Protein AF-A0A960PSU7-F1 (afdb_monomer)

Nearest PDB structures (foldseek):
  6v05-assembly1_A  TM=7.331E-01  e=2.151E-13  Escherichia coli K-12
  8pz2-assembly1_A  TM=7.696E-01  e=1.074E-12  Escherichia coli
  8qpv-assembly1_A  TM=7.745E-01  e=1.761E-12  Escherichia coli
  9cnx-assembly1_A  TM=7.308E-01  e=1.215E-12  Escherichia coli
  8q0g-assembly1_A  TM=6.132E-01  e=1.513E-10  Escherichia coli

Foldseek 3Di:
DDDDDDDDDDPPPPPPPPPDPPPPPQPQDDLVVQAFFFAQEEAEAQDDPDDVVNVCVLQVDDGRDTDDPVSNVVSLVVVVVVLQFPDWDWTWGDDPRGIYIYIYTHGQFFEAEEAEAPPDPDDPVLLVVQCVVVVQPDDHGHGDDPVSVVVSQVSVQLSLLQVQLVPKGKDWDWDDPDVRHIYIYIYIDSHDRDFAADDDDPPDDPDDPVVLQVLLPQAHHDDPVVVVVVSRRDHPVSVVVSVVSSVVVCVVVPDPPDDDDDDDDDDPDDDPDPVVPD

Mean predicted aligned error: 11.9 Å

Sequence (278 aa):
MTALRKLRIPHLVLALLLLFQLSVSGQSGSLQEFEGKEIVGVTYVGNRSLAEETLAFYLGIDPGSTLNQADLNRKLQELWDTGLVDDVKVEAEAAGDGVRLTVTVAERPILRSIDYVGLKRVSKADIEERIASERINLFEGNNLRLGELKRLEATIEEVYREKGYRFADAEYTLEELTPGEKQVTFTVDEGNRVRIDDIKFEGNTVYSDWRLRLFMKKTKESNPLWKITKKDVYNPAKLQEDLESVKAAYRKVGYKNVTIGEPVIEVRARRPTADDSA

pLDDT: mean 84.19, std 15.51, range [35.91, 97.38]

Radius of gyration: 33.49 Å; Cα contacts (8 Å, |Δi|>4): 402; chains: 1; bounding box: 74×66×112 Å

Solvent-accessible surface area (backbone atoms only — not comparable to full-atom values): 16632 Å² total; per-residue (Å²): 140,82,88,86,78,87,83,81,84,76,96,80,75,86,84,80,83,78,80,75,77,77,72,78,71,78,62,74,47,61,64,77,80,46,54,67,26,37,25,72,36,76,43,81,40,65,62,80,86,63,52,68,68,57,53,34,62,53,47,68,64,52,68,73,39,63,40,47,60,70,60,43,54,52,23,51,48,51,44,44,71,70,47,58,37,72,43,78,46,77,48,32,34,81,46,87,91,24,29,32,37,41,39,42,36,38,62,32,32,29,24,64,44,82,46,78,42,63,70,83,88,59,56,71,65,62,51,54,52,46,36,62,74,71,64,56,86,80,51,71,76,36,57,54,52,67,70,52,53,56,50,46,32,55,48,52,27,47,59,35,25,67,74,8,13,72,63,28,46,49,46,76,47,82,44,78,78,50,98,60,31,28,35,36,39,36,44,35,49,51,62,63,74,41,64,33,71,76,86,86,75,82,92,68,82,90,54,57,59,72,59,48,52,62,49,23,78,55,47,41,53,61,39,85,75,30,64,76,72,55,26,16,41,46,30,70,70,45,43,52,55,21,52,52,40,42,50,50,54,46,40,75,77,70,44,81,88,72,80,80,76,84,81,84,84,84,76,94,73,80,71,85,54,93,73,75,79,120

Secondary structure (DSSP, 8-state):
----PPPPPPS-STTS------------B-GGGGTT-BEEEEEEES-SSS-HHHHHHHHT--TTSBP-HHHHHHHHHHHHHHTSEEEEEEEEEEETTEEEEEEEEEEPPEEEEEEEES-SSS-HHHHHHHHHHHT----TTSB--HHHHHHHHHHHHHHHHHTT-TT-EEEEEEEEEETTEEEEEEEEE--PPPB-------S-SSS-HHHHHHH-SS-----HHHHHHTTTB--HHHHHHHHHHHHHHHHHTT--S---PPPP---S-S---GGGG-

Structure (mmCIF, N/CA/C/O backbone):
data_AF-A0A960PSU7-F1
#
_entry.id   AF-A0A960PSU7-F1
#
loop_
_atom_site.group_PDB
_atom_site.id
_atom_site.type_symbol
_atom_site.label_atom_id
_atom_site.label_alt_id
_atom_site.label_comp_id
_atom_site.label_asym_id
_atom_site.label_entity_id
_atom_site.label_seq_id
_atom_site.pdbx_PDB_ins_code
_atom_site.Cartn_x
_atom_site.Cartn_y
_atom_site.Cartn_z
_atom_site.occupancy
_atom_site.B_iso_or_equiv
_atom_site.auth_seq_id
_atom_site.auth_comp_id
_atom_site.auth_asym_id
_atom_site.auth_atom_id
_atom_site.pdbx_PDB_model_num
ATOM 1 N N . MET A 1 1 ? 4.196 -53.770 68.770 1.00 46.38 1 MET A N 1
ATOM 2 C CA . MET A 1 1 ? 4.179 -53.923 67.299 1.00 46.38 1 MET A CA 1
ATOM 3 C C . MET A 1 1 ? 2.733 -53.904 66.856 1.00 46.38 1 MET A C 1
ATOM 5 O O . MET A 1 1 ? 1.931 -54.688 67.343 1.00 46.38 1 MET A O 1
ATOM 9 N N . THR A 1 2 ? 2.409 -52.879 66.085 1.00 39.75 2 THR A N 1
ATOM 10 C CA . THR A 1 2 ? 1.104 -52.221 66.023 1.00 39.75 2 THR A CA 1
ATOM 11 C C . THR A 1 2 ? 0.241 -52.800 64.904 1.00 39.75 2 THR A C 1
ATOM 13 O O . THR A 1 2 ? 0.739 -53.133 63.833 1.00 39.75 2 THR A O 1
ATOM 16 N N . ALA A 1 3 ? -1.053 -52.933 65.186 1.00 48.31 3 ALA A N 1
ATOM 17 C CA . ALA A 1 3 ? -2.083 -53.472 64.310 1.00 48.31 3 ALA A CA 1
ATOM 18 C C . ALA A 1 3 ? -2.314 -52.622 63.048 1.00 48.31 3 ALA A C 1
ATOM 20 O O . ALA A 1 3 ? -2.360 -51.398 63.133 1.00 48.31 3 ALA A O 1
ATOM 21 N N . LEU A 1 4 ? -2.595 -53.275 61.914 1.00 49.31 4 LEU A N 1
ATOM 22 C CA . LEU A 1 4 ? -3.249 -52.654 60.758 1.00 49.31 4 LEU A CA 1
ATOM 23 C C . LEU A 1 4 ? -4.403 -53.543 60.278 1.00 49.31 4 LEU A C 1
ATOM 25 O O . LEU A 1 4 ? -4.237 -54.635 59.740 1.00 49.31 4 LEU A O 1
ATOM 29 N N . ARG A 1 5 ? -5.602 -53.039 60.566 1.00 51.91 5 ARG A N 1
ATOM 30 C CA . ARG A 1 5 ? -6.930 -53.590 60.298 1.00 51.91 5 ARG A CA 1
ATOM 31 C C . ARG A 1 5 ? -7.344 -53.141 58.891 1.00 51.91 5 ARG A C 1
ATOM 33 O O . ARG A 1 5 ? -7.300 -51.950 58.600 1.00 51.91 5 ARG A O 1
ATOM 40 N N . LYS A 1 6 ? -7.735 -54.077 58.018 1.00 50.31 6 LYS A N 1
ATOM 41 C CA . LYS A 1 6 ? -8.233 -53.783 56.660 1.00 50.31 6 LYS A CA 1
ATOM 42 C C . LYS A 1 6 ? -9.457 -52.855 56.731 1.00 50.31 6 LYS A C 1
ATOM 44 O O . LYS A 1 6 ? -10.474 -53.232 57.314 1.00 50.31 6 LYS A O 1
ATOM 49 N N . LEU A 1 7 ? -9.354 -51.664 56.139 1.00 52.72 7 LEU A N 1
ATOM 50 C CA . LEU A 1 7 ? -10.453 -50.706 56.008 1.00 52.72 7 LEU A CA 1
ATOM 51 C C . LEU A 1 7 ? -11.371 -51.128 54.848 1.00 52.72 7 LEU A C 1
ATOM 53 O O . LEU A 1 7 ? -10.929 -51.247 53.707 1.00 52.72 7 LEU A O 1
ATOM 57 N N . ARG A 1 8 ? -12.653 -51.355 55.149 1.00 53.91 8 ARG A N 1
ATOM 58 C CA . ARG A 1 8 ? -13.747 -51.437 54.172 1.00 53.91 8 ARG A CA 1
ATOM 59 C C . ARG A 1 8 ? -14.247 -50.015 53.916 1.00 53.91 8 ARG A C 1
ATOM 61 O O . ARG A 1 8 ? -14.597 -49.325 54.868 1.00 53.91 8 ARG A O 1
ATOM 68 N N . ILE A 1 9 ? -14.268 -49.589 52.658 1.00 56.22 9 ILE A N 1
ATOM 69 C CA . ILE A 1 9 ? -14.768 -48.273 52.237 1.00 56.22 9 ILE A CA 1
ATOM 70 C C . ILE A 1 9 ? -16.304 -48.360 52.135 1.00 56.22 9 ILE A C 1
ATOM 72 O O . ILE A 1 9 ? -16.786 -49.217 51.392 1.00 56.22 9 ILE A O 1
ATOM 76 N N . PRO A 1 10 ? -17.093 -47.544 52.862 1.00 49.59 10 PRO A N 1
ATOM 77 C CA . PRO A 1 10 ? -18.545 -47.552 52.733 1.00 49.59 10 PRO A CA 1
ATOM 78 C C . PRO A 1 10 ? -19.006 -46.663 51.564 1.00 49.59 10 PRO A C 1
ATOM 80 O O . PRO A 1 10 ? -18.445 -45.600 51.304 1.00 49.59 10 PRO A O 1
ATOM 83 N N . HIS A 1 11 ? -20.063 -47.104 50.882 1.00 49.09 11 HIS A N 1
ATOM 84 C CA . HIS A 1 11 ? -20.739 -46.487 49.730 1.00 49.09 11 HIS A CA 1
ATOM 85 C C . HIS A 1 11 ? -21.485 -45.166 50.034 1.00 49.09 11 HIS A C 1
ATOM 87 O O . HIS A 1 11 ? -22.616 -44.977 49.602 1.00 49.09 11 HIS A O 1
ATOM 93 N N . LEU A 1 12 ? -20.881 -44.236 50.774 1.00 45.97 12 LEU A N 1
ATOM 94 C CA . LEU A 1 12 ? -21.582 -43.060 51.315 1.00 45.97 12 LEU A CA 1
ATOM 95 C C . LEU A 1 12 ? -20.926 -41.716 50.959 1.00 45.97 12 LEU A C 1
ATOM 97 O O . LEU A 1 12 ? -20.963 -40.774 51.740 1.00 45.97 12 LEU A O 1
ATOM 101 N N . VAL A 1 13 ? -20.342 -41.617 49.759 1.00 44.12 13 VAL A N 1
ATOM 102 C CA . VAL A 1 13 ? -19.841 -40.343 49.189 1.00 44.12 13 VAL A CA 1
ATOM 103 C C . VAL A 1 13 ? -20.484 -40.019 47.824 1.00 44.12 13 VAL A C 1
ATOM 105 O O . VAL A 1 13 ? -20.243 -38.966 47.249 1.00 44.12 13 VAL A O 1
ATOM 108 N N . LEU A 1 14 ? -21.393 -40.860 47.315 1.00 43.50 14 LEU A N 1
ATOM 109 C CA . LEU A 1 14 ? -21.994 -40.689 45.979 1.00 43.50 14 LEU A CA 1
ATOM 110 C C . LEU A 1 14 ? -23.238 -39.769 45.936 1.00 43.50 14 LEU A C 1
ATOM 112 O O . LEU A 1 14 ? -23.946 -39.757 44.938 1.00 43.50 14 LEU A O 1
ATOM 116 N N . ALA A 1 15 ? -23.543 -39.010 46.995 1.00 47.16 15 ALA A N 1
ATOM 117 C CA . ALA A 1 15 ? -24.816 -38.276 47.105 1.00 47.16 15 ALA A CA 1
ATOM 118 C C . ALA A 1 15 ? -24.696 -36.750 47.297 1.00 47.16 15 ALA A C 1
ATOM 120 O O . ALA A 1 15 ? -25.702 -36.098 47.555 1.00 47.16 15 ALA A O 1
ATOM 121 N N . LEU A 1 16 ? -23.506 -36.152 47.154 1.00 45.38 16 LEU A N 1
ATOM 122 C CA . LEU A 1 16 ? -23.321 -34.701 47.339 1.00 45.38 16 LEU A CA 1
ATOM 123 C C . LEU A 1 16 ? -22.419 -34.064 46.268 1.00 45.38 16 LEU A C 1
ATOM 125 O O . LEU A 1 16 ? -21.548 -33.254 46.562 1.00 45.38 16 LEU A O 1
ATOM 129 N N . LEU A 1 17 ? -22.622 -34.453 45.009 1.00 43.16 17 LEU A N 1
ATOM 130 C CA . LEU A 1 17 ? -21.969 -33.843 43.841 1.00 43.16 17 LEU A CA 1
ATOM 131 C C . LEU A 1 17 ? -22.980 -33.655 42.698 1.00 43.16 17 LEU A C 1
ATOM 133 O O . LEU A 1 17 ? -22.708 -33.902 41.531 1.00 43.16 17 LEU A O 1
ATOM 137 N N . LEU A 1 18 ? -24.189 -33.243 43.079 1.00 45.47 18 LEU A N 1
ATOM 138 C CA . LEU A 1 18 ? -25.283 -32.851 42.189 1.00 45.47 18 LEU A CA 1
ATOM 139 C C . LEU A 1 18 ? -25.810 -31.469 42.609 1.00 45.47 18 LEU A C 1
ATOM 141 O O . LEU A 1 18 ? -27.004 -31.196 42.596 1.00 45.47 18 LEU A O 1
ATOM 145 N N . LEU A 1 19 ? -24.895 -30.573 42.992 1.00 50.56 19 LEU A N 1
ATOM 146 C CA . LEU A 1 19 ? -25.151 -29.136 42.940 1.00 50.56 19 LEU A CA 1
ATOM 147 C C . LEU A 1 19 ? -25.003 -28.711 41.481 1.00 50.56 19 LEU A C 1
ATOM 149 O O . LEU A 1 19 ? -23.935 -28.325 41.017 1.00 50.56 19 LEU A O 1
ATOM 153 N N . PHE A 1 20 ? -26.112 -28.925 40.779 1.00 50.03 20 PHE A N 1
ATOM 154 C CA . PHE A 1 20 ? -26.644 -28.150 39.669 1.00 50.03 20 PHE A CA 1
ATOM 155 C C . PHE A 1 20 ? -25.888 -26.826 39.472 1.00 50.03 20 PHE A C 1
ATOM 157 O O . PHE A 1 20 ? -26.222 -25.795 40.055 1.00 50.03 20 PHE A O 1
ATOM 164 N N . GLN A 1 21 ? -24.830 -26.875 38.663 1.00 44.91 21 GLN A N 1
ATOM 165 C CA . GLN A 1 21 ? -24.251 -25.690 38.053 1.00 44.91 21 GLN A CA 1
ATOM 166 C C . GLN A 1 21 ? -25.311 -25.176 37.077 1.00 44.91 21 GLN A C 1
ATOM 168 O O . GLN A 1 21 ? -25.408 -25.640 35.944 1.00 44.91 21 GLN A O 1
ATOM 173 N N . LEU A 1 22 ? -26.145 -24.248 37.548 1.00 45.16 22 LEU A N 1
ATOM 174 C CA . LEU A 1 22 ? -26.855 -23.303 36.695 1.00 45.16 22 LEU A CA 1
ATOM 175 C C . LEU A 1 22 ? -25.785 -22.430 36.038 1.00 45.16 22 LEU A C 1
ATOM 177 O O . LEU A 1 22 ? -25.517 -21.305 36.450 1.00 45.16 22 LEU A O 1
ATOM 181 N N . SER A 1 23 ? -25.126 -22.981 35.024 1.00 46.81 23 SER A N 1
ATOM 182 C CA . SER A 1 23 ? -24.532 -22.160 33.991 1.00 46.81 23 SER A CA 1
ATOM 183 C C . SER A 1 23 ? -25.712 -21.475 33.320 1.00 46.81 23 SER A C 1
ATOM 185 O O . SER A 1 23 ? -26.433 -22.085 32.533 1.00 46.81 23 SER A O 1
ATOM 187 N N . VAL A 1 24 ? -25.965 -20.221 33.697 1.00 44.09 24 VAL A N 1
ATOM 188 C CA . VAL A 1 24 ? -26.729 -19.309 32.852 1.00 44.09 24 VAL A CA 1
ATOM 189 C C . VAL A 1 24 ? -25.882 -19.153 31.599 1.00 44.09 24 VAL A C 1
ATOM 191 O O . VAL A 1 24 ? -24.980 -18.325 31.528 1.00 44.09 24 VAL A O 1
ATOM 194 N N . SER A 1 25 ? -26.096 -20.049 30.642 1.00 46.62 25 SER A N 1
ATOM 195 C CA . SER A 1 25 ? -25.684 -19.832 29.272 1.00 46.62 25 SER A CA 1
ATOM 196 C C . SER A 1 25 ? -26.503 -18.641 28.803 1.00 46.62 25 SER A C 1
ATOM 198 O O . SER A 1 25 ? -27.684 -18.794 28.493 1.00 46.62 25 SER A O 1
ATOM 200 N N . GLY A 1 26 ? -25.905 -17.448 28.813 1.00 46.91 26 GLY A N 1
ATOM 201 C CA . GLY A 1 26 ? -26.353 -16.394 27.916 1.00 46.91 26 GLY A CA 1
ATOM 202 C C . GLY A 1 26 ? -26.291 -16.999 26.521 1.00 46.91 26 GLY A C 1
ATOM 203 O O . GLY A 1 26 ? -25.205 -17.250 26.004 1.00 46.91 26 GLY A O 1
ATOM 204 N N . GLN A 1 27 ? -27.440 -17.410 25.985 1.00 48.12 27 GLN A N 1
ATOM 205 C CA . GLN A 1 27 ? -27.509 -17.860 24.607 1.00 48.12 27 GLN A CA 1
ATOM 206 C C . GLN A 1 27 ? -27.339 -16.605 23.764 1.00 48.12 27 GLN A C 1
ATOM 208 O O . GLN A 1 27 ? -28.277 -15.824 23.616 1.00 48.12 27 GLN A O 1
ATOM 213 N N . SER A 1 28 ? -26.122 -16.391 23.274 1.00 54.97 28 SER A N 1
ATOM 214 C CA . SER A 1 28 ? -25.852 -15.442 22.203 1.00 54.97 28 SER A CA 1
ATOM 215 C C . SER A 1 28 ? -26.590 -15.962 20.969 1.00 54.97 28 SER A C 1
ATOM 217 O O . SER A 1 28 ? -26.119 -16.868 20.277 1.00 54.97 28 SER A O 1
ATOM 219 N N . GLY A 1 29 ? -27.814 -15.480 20.769 1.00 60.53 29 GLY A N 1
ATOM 220 C CA . GLY A 1 29 ? -28.639 -15.850 19.627 1.00 60.53 29 GLY A CA 1
ATOM 221 C C . GLY A 1 29 ? -28.151 -15.123 18.380 1.00 60.53 29 GLY A C 1
ATOM 222 O O . GLY A 1 29 ? -27.576 -14.034 18.447 1.00 60.53 29 GLY A O 1
ATOM 223 N N . SER A 1 30 ? -28.377 -15.719 17.213 1.00 72.06 30 SER A N 1
ATOM 224 C CA . SER A 1 30 ? -28.151 -14.997 15.959 1.00 72.06 30 SER A CA 1
ATOM 225 C C . SER A 1 30 ? -29.075 -13.772 15.907 1.00 72.06 30 SER A C 1
ATOM 227 O O . SER A 1 30 ? -30.232 -13.874 16.307 1.00 72.06 30 SER A O 1
ATOM 229 N N . LEU A 1 31 ? -28.610 -12.632 15.379 1.00 78.12 31 LEU A N 1
ATOM 230 C CA . LEU A 1 31 ? -29.421 -11.401 15.266 1.00 78.12 31 LEU A CA 1
ATOM 231 C C . LEU A 1 31 ? -30.796 -11.635 14.613 1.00 78.12 31 LEU A C 1
ATOM 233 O O . LEU A 1 31 ? -31.759 -10.943 14.923 1.00 78.12 31 LEU A O 1
ATOM 237 N N . GLN A 1 32 ? -30.886 -12.644 13.747 1.00 80.38 32 GLN A N 1
ATOM 238 C CA . GLN A 1 32 ? -32.094 -13.026 13.028 1.00 80.38 32 GLN A CA 1
ATOM 239 C C . GLN A 1 32 ? -33.199 -13.605 13.929 1.00 80.38 32 GLN A C 1
ATOM 241 O O . GLN A 1 32 ? -34.376 -13.505 13.599 1.00 80.38 32 GLN A O 1
ATOM 246 N N . GLU A 1 33 ? -32.842 -14.184 15.076 1.00 84.25 33 GLU A N 1
ATOM 247 C CA . GLU A 1 33 ? -33.796 -14.713 16.060 1.00 84.25 33 GLU A CA 1
ATOM 248 C C . GLU A 1 33 ? -34.558 -13.595 16.790 1.00 84.25 33 GLU A C 1
ATOM 250 O O . GLU A 1 33 ? -35.671 -13.797 17.274 1.00 84.25 33 GLU A O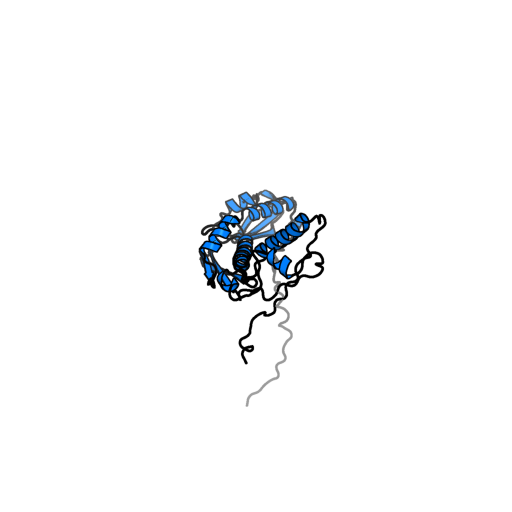 1
ATOM 255 N N . PHE A 1 34 ? -33.978 -12.395 16.818 1.00 87.38 34 PHE A N 1
ATOM 256 C CA . PHE A 1 34 ? -34.519 -11.228 17.508 1.00 87.38 34 PHE A CA 1
ATOM 257 C C . PHE A 1 34 ? -35.138 -10.196 16.552 1.00 87.38 34 PHE A C 1
ATOM 259 O O . PHE A 1 34 ? -35.445 -9.081 16.970 1.00 87.38 34 PHE A O 1
ATOM 266 N N . GLU A 1 35 ? -35.347 -10.544 15.280 1.00 89.62 35 GLU A N 1
ATOM 267 C CA . GLU A 1 35 ? -35.957 -9.645 14.295 1.00 89.62 35 GLU A CA 1
ATOM 268 C C . GLU A 1 35 ? -37.335 -9.149 14.775 1.00 89.62 35 GLU A C 1
ATOM 270 O O . GLU A 1 35 ? -38.188 -9.924 15.214 1.00 89.62 35 GLU A O 1
ATOM 275 N N . GLY A 1 36 ? -37.554 -7.834 14.712 1.00 87.94 36 GLY A N 1
ATOM 276 C CA . GLY A 1 36 ? -38.789 -7.186 15.155 1.00 87.94 36 GLY A CA 1
ATOM 277 C C . GLY A 1 36 ? -38.962 -7.078 16.675 1.00 87.94 36 GLY A C 1
ATOM 278 O O . GLY A 1 36 ? -39.962 -6.515 17.122 1.00 87.94 36 GLY 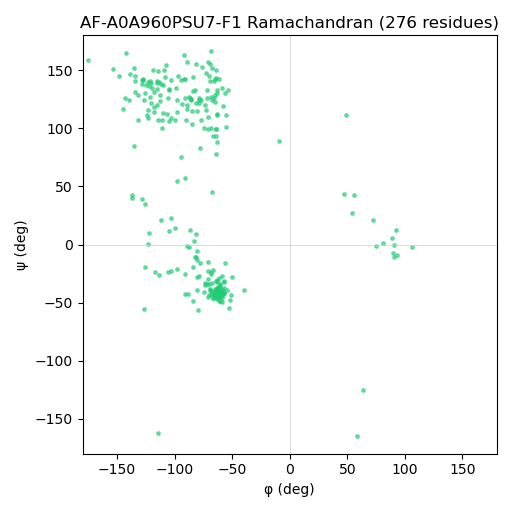A O 1
ATOM 279 N N . LYS A 1 37 ? -38.017 -7.580 17.483 1.00 91.94 37 LYS A N 1
ATOM 280 C CA . LYS A 1 37 ? -38.017 -7.385 18.940 1.00 91.94 37 LYS A CA 1
ATOM 281 C C . LYS A 1 37 ? -37.630 -5.957 19.304 1.00 91.94 37 LYS A C 1
ATOM 283 O O . LYS A 1 37 ? -36.823 -5.327 18.628 1.00 91.94 37 LYS A O 1
ATOM 288 N N . GLU A 1 38 ? -38.188 -5.456 20.399 1.00 93.25 38 GLU A N 1
ATOM 289 C CA . GLU A 1 38 ? -37.823 -4.149 20.946 1.00 93.25 38 GLU A CA 1
ATOM 290 C C . GLU A 1 38 ? -36.426 -4.199 21.576 1.00 93.25 38 GLU A C 1
ATOM 292 O O . GLU A 1 38 ? -36.113 -5.108 22.350 1.00 93.25 38 GLU A O 1
ATOM 297 N N . ILE A 1 39 ? -35.588 -3.220 21.250 1.00 93.31 39 ILE A N 1
ATOM 298 C CA . ILE A 1 39 ? -34.260 -3.043 21.827 1.00 93.31 39 ILE A CA 1
ATOM 299 C C . ILE A 1 39 ? -34.432 -2.438 23.220 1.00 93.31 39 ILE A C 1
ATOM 301 O O . ILE A 1 39 ? -34.742 -1.262 23.373 1.00 93.31 39 ILE A O 1
ATOM 305 N N . VAL A 1 40 ? -34.209 -3.241 24.255 1.00 93.44 40 VAL A N 1
ATOM 306 C CA . VAL A 1 40 ? -34.362 -2.831 25.661 1.00 93.44 40 VAL A CA 1
ATOM 307 C C . VAL A 1 40 ? -33.152 -2.025 26.138 1.00 93.44 40 VAL A C 1
ATOM 309 O O . VAL A 1 40 ? -33.253 -1.203 27.046 1.00 93.44 40 VAL A O 1
ATOM 312 N N . GLY A 1 41 ? -31.987 -2.253 25.535 1.00 91.44 41 GLY A N 1
ATOM 313 C CA . GLY A 1 41 ? -30.771 -1.517 25.845 1.00 91.44 41 GLY A CA 1
ATOM 314 C C . GLY A 1 41 ? -29.619 -1.891 24.926 1.00 91.44 41 GLY A C 1
ATOM 315 O O . GLY A 1 41 ? -29.604 -2.973 24.334 1.00 91.44 41 GLY A O 1
ATOM 316 N N . VAL A 1 42 ? -28.650 -0.986 24.844 1.00 92.75 42 VAL A N 1
ATOM 317 C CA . VAL A 1 42 ? -27.423 -1.156 24.069 1.00 92.75 42 VAL A CA 1
ATOM 318 C C . VAL A 1 42 ? -26.237 -0.938 24.997 1.00 92.75 42 VAL A C 1
ATOM 320 O O . VAL A 1 42 ? -26.254 -0.035 25.831 1.00 92.75 42 VAL A O 1
ATOM 323 N N . THR A 1 43 ? -25.224 -1.786 24.886 1.00 93.81 43 THR A N 1
ATOM 324 C CA . THR A 1 43 ? -23.952 -1.641 25.595 1.00 93.81 43 THR A CA 1
ATOM 325 C C . THR A 1 43 ? -22.832 -1.568 24.573 1.00 93.81 43 THR A C 1
ATOM 327 O O . THR A 1 43 ? -22.723 -2.445 23.718 1.00 93.81 43 THR A O 1
ATOM 330 N N . TYR A 1 44 ? -22.007 -0.528 24.662 1.00 93.81 44 TYR A N 1
ATOM 331 C CA . TYR A 1 44 ? -20.840 -0.347 23.808 1.00 93.81 44 TYR A CA 1
ATOM 332 C C . TYR A 1 44 ? -19.586 -0.810 24.545 1.00 93.81 44 TYR A C 1
ATOM 334 O O . TYR A 1 44 ? -19.408 -0.537 25.731 1.00 93.81 44 TYR A O 1
ATOM 342 N N . VAL A 1 45 ? -18.734 -1.563 23.853 1.00 93.69 45 VAL A N 1
ATOM 343 C CA . VAL A 1 45 ? -17.500 -2.119 24.413 1.00 93.69 45 VAL A CA 1
ATOM 344 C C . VAL A 1 45 ? -16.359 -1.906 23.429 1.00 93.69 45 VAL A C 1
ATOM 346 O O . VAL A 1 45 ? -16.523 -2.081 22.225 1.00 93.69 45 VAL A O 1
ATOM 349 N N . GLY A 1 46 ? -15.175 -1.571 23.943 1.00 89.81 46 GLY A N 1
ATOM 350 C CA . GLY A 1 46 ? -13.950 -1.449 23.145 1.00 89.81 46 GLY A CA 1
ATOM 351 C C . GLY A 1 46 ? -13.698 -0.056 22.566 1.00 89.81 46 GLY A C 1
ATOM 352 O O . GLY A 1 46 ? -12.599 0.203 22.074 1.00 89.81 46 GLY A O 1
ATOM 353 N N . ASN A 1 47 ? -14.654 0.865 22.703 1.00 90.69 47 ASN A N 1
ATOM 354 C CA . ASN A 1 47 ? -14.432 2.276 22.431 1.00 90.69 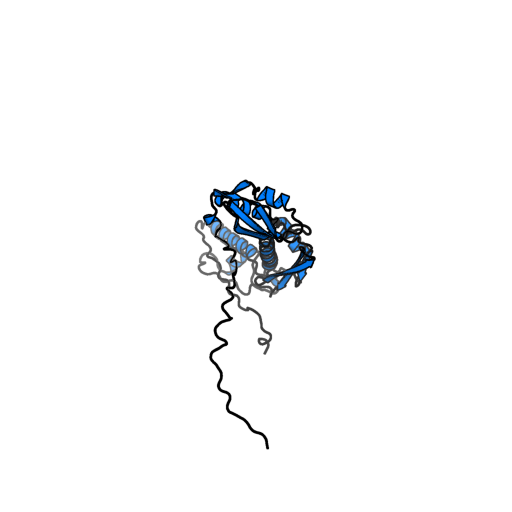47 ASN A CA 1
ATOM 355 C C . ASN A 1 47 ? -13.498 2.896 23.484 1.00 90.69 47 ASN A C 1
ATOM 357 O O . ASN A 1 47 ? -13.531 2.569 24.670 1.00 90.69 47 ASN A O 1
ATOM 361 N N . ARG A 1 48 ? -12.620 3.776 23.017 1.00 86.00 48 ARG A N 1
ATOM 362 C CA . ARG A 1 48 ? -11.605 4.496 23.786 1.00 86.00 48 ARG A CA 1
ATOM 363 C C . ARG A 1 48 ? -11.729 5.992 23.544 1.00 86.00 48 ARG A C 1
ATOM 365 O O . ARG A 1 48 ? -11.851 6.753 24.497 1.00 86.00 48 ARG A O 1
ATOM 372 N N . SER A 1 49 ? -11.673 6.401 22.279 1.00 87.12 49 SER A N 1
ATOM 373 C CA . SER A 1 49 ? -11.749 7.802 21.860 1.00 87.12 49 SER A CA 1
ATOM 374 C C . SER A 1 49 ? -13.096 8.158 21.228 1.00 87.12 49 SER A C 1
ATOM 376 O O . SER A 1 49 ? -13.503 9.319 21.272 1.00 87.12 49 SER A O 1
ATOM 378 N N . LEU A 1 50 ? -13.817 7.172 20.689 1.00 90.25 50 LEU A N 1
ATOM 379 C CA . LEU A 1 50 ? -15.167 7.336 20.170 1.00 90.25 50 LEU A CA 1
ATOM 380 C C . LEU A 1 50 ? -16.177 7.349 21.319 1.00 90.25 50 LEU A C 1
ATOM 382 O O . LEU A 1 50 ? -16.267 6.417 22.122 1.00 90.25 50 LEU A O 1
ATOM 386 N N . ALA A 1 51 ? -16.967 8.418 21.371 1.00 92.19 51 ALA A N 1
ATOM 387 C CA . ALA A 1 51 ? -18.065 8.541 22.315 1.00 92.19 51 ALA A CA 1
ATOM 388 C C . ALA A 1 51 ? -19.205 7.572 21.947 1.00 92.19 51 ALA A C 1
ATOM 390 O O . ALA A 1 51 ? -19.474 7.343 20.762 1.00 92.19 51 ALA A O 1
ATOM 391 N N . GLU A 1 52 ? -19.897 7.027 22.948 1.00 92.25 52 GLU A N 1
ATOM 392 C CA . GLU A 1 52 ? -21.007 6.086 22.735 1.00 92.25 52 GLU A CA 1
ATOM 393 C C . GLU A 1 52 ? -22.138 6.721 21.920 1.00 92.25 52 GLU A C 1
ATOM 395 O O . GLU A 1 52 ? -22.733 6.069 21.068 1.00 92.25 52 GLU A O 1
ATOM 400 N N . GLU A 1 53 ? -22.368 8.023 22.085 1.00 90.69 53 GLU A N 1
ATOM 401 C CA . GLU A 1 53 ? -23.356 8.792 21.329 1.00 90.69 53 GLU A CA 1
ATOM 402 C C . GLU A 1 53 ? -23.012 8.854 19.838 1.00 90.69 53 GLU A C 1
ATOM 404 O O . GLU A 1 53 ? -23.902 8.891 18.991 1.00 90.69 53 GLU A O 1
ATOM 409 N N . THR A 1 54 ? -21.718 8.839 19.499 1.00 90.62 54 THR A N 1
ATOM 410 C CA . THR A 1 54 ? -21.274 8.800 18.099 1.00 90.62 54 THR A CA 1
ATOM 411 C C . THR A 1 54 ? -21.587 7.439 17.487 1.00 90.62 54 THR A C 1
ATOM 413 O O . THR A 1 54 ? -22.102 7.371 16.372 1.00 90.62 54 THR A O 1
ATOM 416 N N . LEU A 1 55 ? -21.330 6.355 18.224 1.00 91.88 55 LEU A N 1
ATOM 417 C CA . LEU A 1 55 ? -21.668 4.999 17.786 1.00 91.88 55 LEU A CA 1
ATOM 418 C C . LEU A 1 55 ? -23.183 4.824 17.656 1.00 91.88 55 LEU A C 1
ATOM 420 O O . LEU A 1 55 ? -23.646 4.327 16.632 1.00 91.88 55 LEU A O 1
ATOM 424 N N . ALA A 1 56 ? -23.951 5.303 18.635 1.00 91.00 56 ALA A N 1
ATOM 425 C CA . ALA A 1 56 ? -25.410 5.288 18.604 1.00 91.00 56 ALA A CA 1
ATOM 426 C C . ALA A 1 56 ? -25.965 6.066 17.405 1.00 91.00 56 ALA A C 1
ATOM 428 O O . ALA A 1 56 ? -26.848 5.566 16.713 1.00 91.00 56 ALA A O 1
ATOM 429 N N . PHE A 1 57 ? -25.403 7.242 17.105 1.00 90.44 57 PHE A N 1
ATOM 430 C CA . PHE A 1 57 ? -25.800 8.050 15.953 1.00 90.44 57 PHE A CA 1
ATOM 431 C C . PHE A 1 57 ? -25.586 7.319 14.621 1.00 90.44 57 PHE A C 1
ATOM 433 O O . PHE A 1 57 ? -26.503 7.265 13.804 1.00 90.44 57 PHE A O 1
ATOM 440 N N . TYR A 1 58 ? -24.405 6.727 14.401 1.00 90.56 58 TYR A N 1
ATOM 441 C CA . TYR A 1 58 ? -24.118 6.002 13.155 1.00 90.56 58 TYR A CA 1
ATOM 442 C C . TYR A 1 58 ? -24.909 4.698 13.032 1.00 90.56 58 TYR A C 1
ATOM 444 O O . TYR A 1 58 ? -25.383 4.361 11.951 1.00 90.56 58 TYR A O 1
ATOM 452 N N . LEU A 1 59 ? -25.068 3.960 14.131 1.00 89.88 59 LEU A N 1
ATOM 453 C CA . LEU A 1 59 ? -25.793 2.691 14.138 1.00 89.88 59 LEU A CA 1
ATOM 454 C C . LEU A 1 59 ? -27.311 2.881 14.201 1.00 89.88 59 LEU A C 1
ATOM 456 O O . LEU A 1 59 ? -28.052 1.939 13.923 1.00 89.88 59 LEU A O 1
ATOM 460 N N . GLY A 1 60 ? -27.785 4.089 14.520 1.00 87.06 60 GLY A N 1
ATOM 461 C CA . GLY A 1 60 ? -29.199 4.435 14.645 1.00 87.06 60 GLY A CA 1
ATOM 462 C C . GLY A 1 60 ? -29.969 3.414 15.478 1.00 87.06 60 GLY A C 1
ATOM 463 O O . GLY A 1 60 ? -31.028 2.961 15.040 1.00 87.06 60 GLY A O 1
ATOM 464 N N . ILE A 1 61 ? -29.368 2.992 16.594 1.00 83.44 61 ILE A N 1
ATOM 465 C CA . ILE A 1 61 ? -29.927 2.052 17.565 1.00 83.44 61 ILE A CA 1
ATOM 466 C C . ILE A 1 61 ? -30.218 2.815 18.854 1.00 83.44 61 ILE A C 1
ATOM 468 O O . ILE A 1 61 ? -29.315 3.175 19.605 1.00 83.44 61 ILE A O 1
ATOM 472 N N . ASP A 1 62 ? -31.500 3.036 19.112 1.00 84.56 62 ASP A N 1
ATOM 473 C CA . ASP A 1 62 ? -31.976 3.678 20.333 1.00 84.56 62 ASP A CA 1
ATOM 474 C C . ASP A 1 62 ? -32.803 2.678 21.152 1.00 84.56 62 ASP A C 1
ATOM 476 O O . ASP A 1 62 ? -33.585 1.910 20.570 1.00 84.56 62 ASP A O 1
ATOM 480 N N . PRO A 1 63 ? -32.680 2.662 22.492 1.00 88.00 63 PRO A N 1
ATOM 481 C CA . PRO A 1 63 ? -33.586 1.895 23.337 1.00 88.00 63 PRO A CA 1
ATOM 482 C C . PRO A 1 63 ? -35.054 2.251 23.047 1.00 88.00 63 PRO A C 1
ATOM 484 O O . PRO A 1 63 ? -35.411 3.425 22.947 1.00 88.00 63 PRO A O 1
ATOM 487 N N . GLY A 1 64 ? -35.901 1.234 22.901 1.00 86.31 64 GLY A N 1
ATOM 488 C CA . GLY A 1 64 ? -37.310 1.351 22.512 1.00 86.31 64 GLY A CA 1
ATOM 489 C C . GLY A 1 64 ? -37.577 1.215 21.008 1.00 86.31 64 GLY A C 1
ATOM 490 O O . GLY A 1 64 ? -38.731 1.112 20.595 1.00 86.31 64 GLY A O 1
ATOM 491 N N . SER A 1 65 ? -36.538 1.188 20.167 1.00 89.19 65 SER A N 1
ATOM 492 C CA . SER A 1 65 ? -36.690 0.901 18.734 1.00 89.19 65 SER A CA 1
ATOM 493 C C . SER A 1 65 ? -36.782 -0.605 18.459 1.00 89.19 65 SER A C 1
ATOM 495 O O . SER A 1 65 ? -36.312 -1.430 19.239 1.00 89.19 65 SER A O 1
ATOM 497 N N . THR A 1 66 ? -37.409 -0.991 17.347 1.00 91.81 66 THR A N 1
ATOM 498 C CA . THR A 1 66 ? -37.481 -2.395 16.912 1.00 91.81 66 THR A CA 1
ATOM 499 C C . THR A 1 66 ? -36.227 -2.794 16.145 1.00 91.81 66 THR A C 1
ATOM 501 O O . THR A 1 66 ? -35.844 -2.104 15.198 1.00 91.81 66 THR A O 1
ATOM 504 N N . LEU A 1 67 ? -35.637 -3.940 16.488 1.00 90.44 67 LEU A N 1
ATOM 505 C CA . LEU A 1 67 ? -34.489 -4.491 15.780 1.00 90.44 67 LEU A CA 1
ATOM 506 C C . LEU A 1 67 ? -34.872 -4.868 14.344 1.00 90.44 67 LEU A C 1
ATOM 508 O O . LEU A 1 67 ? -35.765 -5.686 14.121 1.00 90.44 67 LEU A O 1
ATOM 512 N N . ASN A 1 68 ? -34.154 -4.288 13.386 1.00 92.06 68 ASN A N 1
ATOM 513 C CA . ASN A 1 68 ? -34.190 -4.668 11.981 1.00 92.06 68 ASN A CA 1
ATOM 514 C C . ASN A 1 68 ? -32.771 -5.026 11.541 1.00 92.06 68 ASN A C 1
ATOM 516 O O . ASN A 1 68 ? -31.908 -4.152 11.420 1.00 92.06 68 ASN A O 1
ATOM 520 N N . GLN A 1 69 ? -32.520 -6.309 11.304 1.00 90.56 69 GLN A N 1
ATOM 521 C CA . GLN A 1 69 ? -31.187 -6.805 10.986 1.00 90.56 69 GLN A CA 1
ATOM 522 C C . GLN A 1 69 ? -30.649 -6.221 9.672 1.00 90.56 69 GLN A C 1
ATOM 524 O O . GLN A 1 69 ? -29.458 -5.933 9.562 1.00 90.56 69 GLN A O 1
ATOM 529 N N . ALA A 1 70 ? -31.508 -6.031 8.667 1.00 90.62 70 ALA A N 1
ATOM 530 C CA . ALA A 1 70 ? -31.091 -5.509 7.368 1.00 90.62 70 ALA A CA 1
ATOM 531 C C . ALA A 1 70 ? -30.662 -4.035 7.451 1.00 90.62 70 ALA A C 1
ATOM 533 O O . ALA A 1 70 ? -29.669 -3.648 6.832 1.00 90.62 70 ALA A O 1
ATOM 534 N N . ASP A 1 71 ? -31.385 -3.222 8.225 1.00 91.88 71 ASP A N 1
ATOM 535 C CA . ASP A 1 71 ? -31.010 -1.834 8.507 1.00 91.88 71 ASP A CA 1
ATOM 536 C C . ASP A 1 71 ? -29.725 -1.765 9.338 1.00 91.88 71 ASP A C 1
ATOM 538 O O . ASP A 1 71 ? -28.798 -1.049 8.965 1.00 91.88 71 ASP A O 1
ATOM 542 N N . LEU A 1 72 ? -29.623 -2.574 10.398 1.00 91.62 72 LEU A N 1
ATOM 543 C CA . LEU A 1 72 ? -28.433 -2.625 11.244 1.00 91.62 72 LEU A CA 1
ATOM 544 C C . LEU A 1 72 ? -27.182 -3.011 10.444 1.00 91.62 72 LEU A C 1
ATOM 546 O O . LEU A 1 72 ? -26.163 -2.339 10.549 1.00 91.62 72 LEU A O 1
ATOM 550 N N . ASN A 1 73 ? -27.257 -4.039 9.594 1.00 91.56 73 ASN A N 1
ATOM 551 C CA . ASN A 1 73 ? -26.134 -4.449 8.745 1.00 91.56 73 ASN A CA 1
ATOM 552 C C . ASN A 1 73 ? -25.696 -3.343 7.778 1.00 91.56 73 ASN A C 1
ATOM 554 O O . ASN A 1 73 ? -24.500 -3.141 7.573 1.00 91.56 73 ASN A O 1
ATOM 558 N N . ARG A 1 74 ? -26.650 -2.602 7.197 1.00 92.88 74 ARG A N 1
ATOM 559 C CA . ARG A 1 74 ? -26.336 -1.449 6.344 1.00 92.88 74 ARG A CA 1
ATOM 560 C C . ARG A 1 74 ? -25.623 -0.356 7.142 1.00 92.88 74 ARG A C 1
ATOM 562 O O . ARG A 1 74 ? -24.596 0.135 6.693 1.00 92.88 74 ARG A O 1
ATOM 569 N N . LYS A 1 75 ? -26.117 -0.015 8.331 1.00 93.44 75 LYS A N 1
ATOM 570 C CA . LYS A 1 75 ? -25.508 1.012 9.187 1.00 93.44 75 LYS A CA 1
ATOM 571 C C . LYS A 1 75 ? -24.142 0.602 9.744 1.00 93.44 75 LYS A C 1
ATOM 573 O O . LYS A 1 75 ? -23.256 1.439 9.873 1.00 93.44 75 LYS A O 1
ATOM 578 N N . LEU A 1 76 ? -23.933 -0.687 10.018 1.00 92.94 76 LEU A N 1
ATOM 579 C CA . LEU A 1 76 ? -22.615 -1.231 10.360 1.00 92.94 76 LEU A CA 1
ATOM 580 C C . LEU A 1 76 ? -21.617 -1.018 9.216 1.00 92.94 76 LEU A C 1
ATOM 582 O O . LEU A 1 76 ? -20.490 -0.591 9.463 1.00 92.94 76 LEU A O 1
ATOM 586 N N . GLN A 1 77 ? -22.044 -1.251 7.970 1.00 91.31 77 GLN A N 1
ATOM 587 C CA . GLN A 1 77 ? -21.232 -0.949 6.792 1.00 91.31 77 GLN A CA 1
ATOM 588 C C . GLN A 1 77 ? -20.959 0.558 6.665 1.00 91.31 77 GLN A C 1
ATOM 590 O O . GLN A 1 77 ? -19.823 0.949 6.421 1.00 91.31 77 GLN A O 1
ATOM 595 N N . GLU A 1 78 ? -21.958 1.413 6.890 1.00 92.81 78 GLU A N 1
ATOM 596 C CA . GLU A 1 78 ? -21.777 2.872 6.866 1.00 92.81 78 GLU A CA 1
ATOM 597 C C . GLU A 1 78 ? -20.766 3.337 7.926 1.00 92.81 78 GLU A C 1
ATOM 599 O O . GLU A 1 78 ? -19.853 4.101 7.609 1.00 92.81 78 GLU A O 1
ATOM 604 N N . LEU A 1 79 ? -20.858 2.827 9.161 1.00 92.19 79 LEU A N 1
ATOM 605 C CA . LEU A 1 79 ? -19.880 3.093 10.219 1.00 92.19 79 LEU A CA 1
ATOM 606 C C . LEU A 1 79 ? -18.479 2.619 9.810 1.00 92.19 79 LEU A C 1
ATOM 608 O O . LEU A 1 79 ? -17.506 3.342 10.021 1.00 92.19 79 LEU A O 1
ATOM 612 N N . TRP A 1 80 ? -18.356 1.444 9.196 1.00 90.12 80 TRP A N 1
ATOM 613 C CA . TRP A 1 80 ? -17.079 0.956 8.677 1.00 90.12 80 TRP A CA 1
ATOM 614 C C . TRP A 1 80 ? -16.490 1.892 7.609 1.00 90.12 80 TRP A C 1
ATOM 616 O O . TRP A 1 80 ? -15.297 2.220 7.639 1.00 90.12 80 TRP A O 1
ATOM 626 N N . ASP A 1 81 ? -17.332 2.369 6.692 1.00 89.56 81 ASP A N 1
ATOM 627 C CA . ASP A 1 81 ? -16.944 3.219 5.566 1.00 89.56 81 ASP A CA 1
ATOM 628 C C . ASP A 1 81 ? -16.495 4.623 6.005 1.00 89.56 81 ASP A C 1
ATOM 630 O O . ASP A 1 81 ? -15.670 5.247 5.328 1.00 89.56 81 ASP A O 1
ATOM 634 N N . THR A 1 82 ? -16.927 5.099 7.184 1.00 89.25 82 THR A N 1
ATOM 635 C CA . THR A 1 82 ? -16.366 6.321 7.802 1.00 89.25 82 THR A CA 1
ATOM 636 C C . THR A 1 82 ? -14.858 6.195 8.051 1.00 89.25 82 THR A C 1
ATOM 638 O O . THR A 1 82 ? -14.122 7.185 8.053 1.00 89.25 82 THR A O 1
ATOM 641 N N . GLY A 1 83 ? -14.372 4.964 8.243 1.00 88.06 83 GLY A N 1
ATOM 642 C CA . GLY A 1 83 ? -12.994 4.663 8.595 1.00 88.06 83 GLY A CA 1
ATOM 643 C C . GLY A 1 83 ? -12.627 5.019 10.035 1.00 88.06 83 GLY A C 1
ATOM 644 O O . GLY A 1 83 ? -11.442 5.205 10.309 1.00 88.06 83 GLY A O 1
ATOM 645 N N . LEU A 1 84 ? -13.609 5.146 10.932 1.00 88.81 84 LEU A N 1
ATOM 646 C CA . LEU A 1 84 ? -13.398 5.336 12.373 1.00 88.81 84 LEU A CA 1
ATOM 647 C C . LEU A 1 84 ? -13.102 4.018 13.103 1.00 88.81 84 LEU A C 1
ATOM 649 O O . LEU A 1 84 ? -12.402 4.016 14.113 1.00 88.81 84 LEU A O 1
ATOM 653 N N . VAL A 1 85 ? -13.602 2.897 12.580 1.00 91.69 85 VAL A N 1
ATOM 654 C CA . VAL A 1 85 ? -13.448 1.562 13.173 1.00 91.69 85 VAL A CA 1
ATOM 655 C C . VAL A 1 85 ? -12.704 0.613 12.231 1.00 91.69 85 VAL A C 1
ATOM 657 O O . VAL A 1 85 ? -12.724 0.766 11.006 1.00 91.69 85 VAL A O 1
ATOM 660 N N . ASP A 1 86 ? -11.988 -0.337 12.817 1.00 89.25 86 ASP A N 1
ATOM 661 C CA . ASP A 1 86 ? -11.309 -1.446 12.140 1.00 89.25 86 ASP A CA 1
ATOM 662 C C . ASP A 1 86 ? -12.072 -2.766 12.291 1.00 89.25 86 ASP A C 1
ATOM 664 O O . ASP A 1 86 ? -11.912 -3.656 11.469 1.00 89.25 86 ASP A O 1
ATOM 668 N N . ASP A 1 87 ? -12.908 -2.892 13.325 1.00 90.69 87 ASP A N 1
ATOM 669 C CA . ASP A 1 87 ? -13.847 -4.002 13.492 1.00 90.69 87 ASP A CA 1
ATOM 670 C C . ASP A 1 87 ? -15.100 -3.524 14.230 1.00 90.69 87 ASP A C 1
ATOM 672 O O . ASP A 1 87 ? -15.020 -2.671 15.120 1.00 90.69 87 ASP A O 1
ATOM 676 N N . VAL A 1 88 ? -16.259 -4.073 13.874 1.00 92.44 88 VAL A N 1
ATOM 677 C CA . VAL A 1 88 ? -17.507 -3.854 14.610 1.00 92.44 88 VAL A CA 1
ATOM 678 C C . VAL A 1 88 ? -18.328 -5.135 14.624 1.00 92.44 88 VAL A C 1
ATOM 680 O O . VAL A 1 88 ? -18.623 -5.728 13.588 1.00 92.44 88 VAL A O 1
ATOM 683 N N . LYS A 1 89 ? -18.708 -5.564 15.826 1.00 92.19 89 LYS A N 1
ATOM 684 C CA . LYS A 1 89 ? -19.503 -6.768 16.064 1.00 92.19 89 LYS A CA 1
ATOM 685 C C . LYS A 1 89 ? -20.692 -6.426 16.933 1.00 92.19 89 LYS A C 1
ATOM 687 O O . LYS A 1 89 ? -20.557 -5.690 17.905 1.00 92.19 89 LYS A O 1
ATOM 692 N N . VAL A 1 90 ? -21.843 -6.984 16.585 1.00 92.94 90 VAL A N 1
ATOM 693 C CA . VAL A 1 90 ? -23.063 -6.838 17.374 1.00 92.94 90 VAL A CA 1
ATOM 694 C C . VAL A 1 90 ? -23.528 -8.215 17.797 1.00 92.94 90 VAL A C 1
ATOM 696 O O . VAL A 1 90 ? -23.795 -9.077 16.961 1.00 92.94 90 VAL A O 1
ATOM 699 N N . GLU A 1 91 ? -23.627 -8.397 19.103 1.00 92.31 91 GLU A N 1
ATOM 700 C CA . GLU A 1 91 ? -24.185 -9.585 19.727 1.00 92.31 91 GLU A CA 1
ATOM 701 C C . GLU A 1 91 ? -25.541 -9.233 20.329 1.00 92.31 91 GLU A C 1
ATOM 703 O O . GLU A 1 91 ? -25.749 -8.122 20.820 1.00 92.31 91 GLU A O 1
ATOM 708 N N . ALA A 1 92 ? -26.475 -10.176 20.263 1.00 91.88 92 ALA A N 1
ATOM 709 C CA . ALA A 1 92 ? -27.815 -10.012 20.796 1.00 91.88 92 ALA A CA 1
ATOM 710 C C . ALA A 1 92 ? -28.092 -11.061 21.869 1.00 91.88 92 ALA A C 1
ATOM 712 O O . ALA A 1 92 ? -27.834 -12.253 21.686 1.00 91.88 92 ALA A O 1
ATOM 713 N N . GLU A 1 93 ? -28.660 -10.597 22.975 1.00 92.75 93 GLU A N 1
ATOM 714 C CA . GLU A 1 93 ? -29.077 -11.432 24.092 1.00 92.75 93 GLU A CA 1
ATOM 715 C C . GLU A 1 93 ? -30.540 -11.155 24.439 1.00 92.75 93 GLU A C 1
ATOM 717 O O . GLU A 1 93 ? -31.004 -10.010 24.428 1.00 92.75 93 GLU A O 1
ATOM 722 N N . ALA A 1 94 ? -31.278 -12.210 24.781 1.00 91.44 94 ALA A N 1
ATOM 723 C CA . ALA A 1 94 ? -32.670 -12.086 25.192 1.00 91.44 94 ALA A CA 1
ATOM 724 C C . ALA A 1 94 ? -32.794 -11.265 26.488 1.00 91.44 94 ALA A C 1
ATOM 726 O O . ALA A 1 94 ? -32.107 -11.523 27.479 1.00 91.44 94 ALA A O 1
ATOM 727 N N . ALA A 1 95 ? -33.716 -10.302 26.506 1.00 89.25 95 ALA A N 1
ATOM 728 C CA . ALA A 1 95 ? -33.992 -9.459 27.665 1.00 89.25 95 ALA A CA 1
ATOM 729 C C . ALA A 1 95 ? -35.508 -9.328 27.875 1.00 89.25 95 ALA A C 1
ATOM 731 O O . ALA A 1 95 ? -36.139 -8.375 27.420 1.00 89.25 95 ALA A O 1
ATOM 732 N N . GLY A 1 96 ? -36.100 -10.301 28.575 1.00 86.69 96 GLY A N 1
ATOM 733 C CA . GLY A 1 96 ? -37.554 -10.375 28.738 1.00 86.69 96 GLY A CA 1
ATOM 734 C C . GLY A 1 96 ? -38.242 -10.599 27.390 1.00 86.69 96 GLY A C 1
ATOM 735 O O . GLY A 1 96 ? -37.897 -11.540 26.678 1.00 86.69 96 GLY A O 1
ATOM 736 N N . ASP A 1 97 ? -39.182 -9.722 27.034 1.00 85.00 97 ASP A N 1
ATOM 737 C CA . ASP A 1 97 ? -39.879 -9.773 25.741 1.00 85.00 97 ASP A CA 1
ATOM 738 C C . ASP A 1 97 ? -39.097 -9.118 24.590 1.00 85.00 97 ASP A C 1
ATOM 740 O O . ASP A 1 97 ? -39.471 -9.307 23.426 1.00 85.00 97 ASP A O 1
ATOM 744 N N . GLY A 1 98 ? -38.014 -8.397 24.901 1.00 90.25 98 GLY A N 1
ATOM 745 C CA . GLY A 1 98 ? -37.157 -7.696 23.947 1.00 90.25 98 GLY A CA 1
ATOM 746 C C . GLY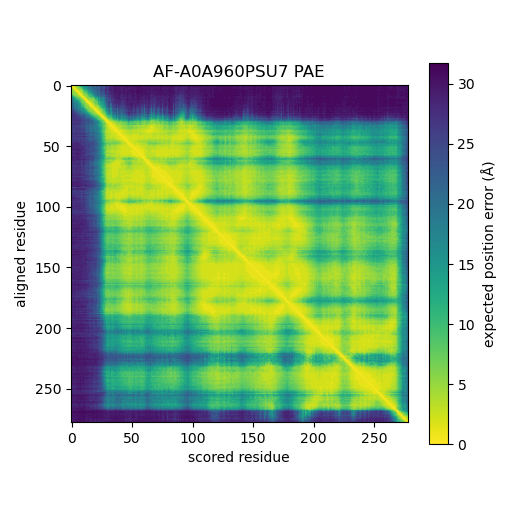 A 1 98 ? -35.733 -8.254 23.869 1.00 90.25 98 GLY A C 1
ATOM 747 O O . GLY A 1 98 ? -35.450 -9.383 24.279 1.00 90.25 98 GLY A O 1
ATOM 748 N N . VAL A 1 99 ? -34.825 -7.449 23.321 1.00 93.00 99 VAL A N 1
ATOM 749 C CA . VAL A 1 99 ? -33.424 -7.804 23.066 1.00 93.00 99 VAL A CA 1
ATOM 750 C C . VAL A 1 99 ? -32.475 -6.757 23.649 1.00 93.00 99 VAL A C 1
ATOM 752 O O . VAL A 1 99 ? -32.749 -5.557 23.607 1.00 93.00 99 VAL A O 1
ATOM 755 N N . ARG A 1 100 ? -31.349 -7.203 24.207 1.00 94.06 100 ARG A N 1
ATOM 756 C CA . ARG A 1 100 ? -30.215 -6.348 24.569 1.00 94.06 100 ARG A CA 1
ATOM 757 C C . ARG A 1 100 ? -29.101 -6.555 23.555 1.00 94.06 100 ARG A C 1
ATOM 759 O O . ARG A 1 100 ? -28.776 -7.695 23.234 1.00 94.06 100 ARG A O 1
ATOM 766 N N . LEU A 1 101 ? -28.527 -5.460 23.068 1.00 93.25 101 LEU A N 1
ATOM 767 C CA . LEU A 1 101 ? -27.427 -5.499 22.110 1.00 93.25 101 LEU A CA 1
ATOM 768 C C . LEU A 1 101 ? -26.107 -5.152 22.793 1.00 93.25 101 LEU A C 1
ATOM 770 O O . LEU A 1 101 ? -26.022 -4.154 23.509 1.00 93.25 101 LEU A O 1
ATOM 774 N N . THR A 1 102 ? -25.075 -5.937 22.512 1.00 94.38 102 THR A N 1
ATOM 775 C CA . THR A 1 102 ? -23.690 -5.623 22.864 1.00 94.38 102 THR A CA 1
ATOM 776 C C . THR A 1 102 ? -22.938 -5.311 21.582 1.00 94.38 102 THR A C 1
ATOM 778 O O . THR A 1 102 ? -22.748 -6.180 20.732 1.00 94.38 102 THR A O 1
ATOM 781 N N . VAL A 1 103 ? -22.523 -4.058 21.427 1.00 93.69 103 VAL A N 1
ATOM 782 C CA . VAL A 1 103 ? -21.754 -3.580 20.279 1.00 93.69 103 VAL A CA 1
ATOM 783 C C . VAL A 1 103 ? -20.288 -3.512 20.684 1.00 93.69 103 VAL A C 1
ATOM 785 O O . VAL A 1 103 ? -19.877 -2.631 21.436 1.00 93.69 103 VAL A O 1
ATOM 788 N N . THR A 1 104 ? -19.492 -4.445 20.175 1.00 94.94 104 THR A N 1
ATOM 789 C CA . THR A 1 104 ? -18.041 -4.445 20.359 1.00 94.94 104 THR A CA 1
ATOM 790 C C . THR A 1 104 ? -17.386 -3.747 19.177 1.00 94.94 104 THR A C 1
ATOM 792 O O . THR A 1 104 ? -17.543 -4.185 18.037 1.00 94.94 104 THR A O 1
ATOM 795 N N . VAL A 1 105 ? -16.638 -2.678 19.441 1.00 94.12 105 VAL A N 1
ATOM 796 C CA . VAL A 1 105 ? -15.893 -1.925 18.428 1.00 94.12 105 VAL A CA 1
ATOM 797 C C . VAL A 1 105 ? -14.392 -2.056 18.647 1.00 94.12 105 VAL A C 1
ATOM 799 O O . VAL A 1 105 ? -13.900 -2.000 19.773 1.00 94.12 105 VAL A O 1
ATOM 802 N N . ALA A 1 106 ? -13.651 -2.190 17.552 1.00 92.38 106 ALA A N 1
ATOM 803 C CA . ALA A 1 106 ? -12.222 -1.933 17.517 1.00 92.38 106 ALA A CA 1
ATOM 804 C C . ALA A 1 106 ? -12.008 -0.619 16.768 1.00 92.38 106 ALA A C 1
ATOM 806 O O . ALA A 1 106 ? -12.273 -0.527 15.569 1.00 92.38 106 ALA A O 1
ATOM 807 N N . GLU A 1 107 ? -11.561 0.417 17.475 1.00 92.06 107 GLU A N 1
ATOM 808 C CA . GLU A 1 107 ? -11.254 1.704 16.851 1.00 92.06 107 GLU A CA 1
ATOM 809 C C . GLU A 1 107 ? -10.081 1.573 15.884 1.00 92.06 107 GLU A C 1
ATOM 811 O O . GLU A 1 107 ? -9.112 0.849 16.139 1.00 92.06 107 GLU A O 1
ATOM 816 N N . ARG A 1 108 ? -10.155 2.301 14.768 1.00 92.19 108 ARG A N 1
ATOM 817 C CA . ARG A 1 108 ? -9.051 2.343 13.820 1.00 92.19 108 ARG A CA 1
ATOM 818 C C . ARG A 1 108 ? -7.905 3.148 14.433 1.00 92.19 108 ARG A C 1
ATOM 820 O O . ARG A 1 108 ? -8.124 4.294 14.821 1.00 92.19 108 ARG A O 1
ATOM 827 N N . PRO A 1 109 ? -6.687 2.590 14.510 1.00 92.75 109 PRO A N 1
ATOM 828 C CA . PRO A 1 109 ? -5.582 3.285 15.145 1.00 92.75 109 PRO A CA 1
ATOM 829 C C . PRO A 1 109 ? -5.162 4.511 14.336 1.00 92.75 109 PRO A C 1
ATOM 831 O O . PRO A 1 109 ? -5.278 4.531 13.110 1.00 92.75 109 PRO A O 1
ATOM 834 N N . ILE A 1 110 ? -4.618 5.513 15.016 1.00 92.69 110 ILE A N 1
ATOM 835 C CA . ILE A 1 110 ? -4.052 6.703 14.382 1.00 92.69 110 ILE A CA 1
ATOM 836 C C . ILE A 1 110 ? -2.626 6.388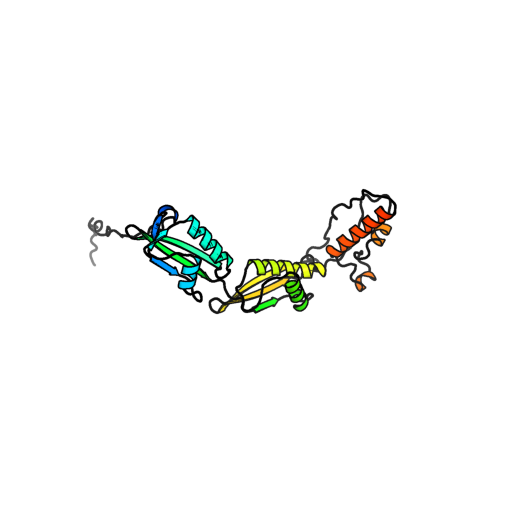 13.927 1.00 92.69 110 ILE A C 1
ATOM 838 O O . ILE A 1 110 ? -1.822 5.835 14.682 1.00 92.69 110 ILE A O 1
ATOM 842 N N . LEU A 1 111 ? -2.303 6.751 12.688 1.00 94.69 111 LEU A N 1
ATOM 843 C CA . LEU A 1 111 ? -0.951 6.670 12.152 1.00 94.69 111 LEU A CA 1
ATOM 844 C C . LEU A 1 111 ? -0.089 7.770 12.773 1.00 94.69 111 LEU A C 1
ATOM 846 O O . LEU A 1 111 ? -0.344 8.951 12.546 1.00 94.69 111 LEU A O 1
ATOM 850 N N . ARG A 1 112 ? 0.939 7.406 13.540 1.00 94.94 112 ARG A N 1
ATOM 851 C CA . ARG A 1 112 ? 1.839 8.383 14.170 1.00 94.94 112 ARG A CA 1
ATOM 852 C C . ARG A 1 112 ? 3.044 8.746 13.326 1.00 94.94 112 ARG A C 1
ATOM 854 O O . ARG A 1 112 ? 3.375 9.922 13.253 1.00 94.94 112 ARG A O 1
ATOM 861 N N . SER A 1 113 ? 3.667 7.758 12.706 1.00 93.62 113 SER A N 1
ATOM 862 C CA . SER A 1 113 ? 4.869 7.934 11.897 1.00 93.62 113 SER A CA 1
ATOM 863 C C . SER A 1 113 ? 4.963 6.838 10.843 1.00 93.62 113 SER A C 1
ATOM 865 O O . SER A 1 113 ? 4.463 5.722 11.037 1.00 93.62 113 SER A O 1
ATOM 867 N N . ILE A 1 114 ? 5.604 7.177 9.723 1.00 93.94 114 ILE A N 1
ATOM 868 C CA . ILE A 1 114 ? 5.991 6.223 8.682 1.00 93.94 114 ILE A CA 1
ATOM 869 C C . ILE A 1 114 ? 7.512 6.232 8.552 1.00 93.94 114 ILE A C 1
ATOM 871 O O . ILE A 1 114 ? 8.100 7.213 8.084 1.00 93.94 114 ILE A O 1
ATOM 875 N N . ASP A 1 115 ? 8.124 5.106 8.900 1.00 94.38 115 ASP A N 1
ATOM 876 C CA . ASP A 1 115 ? 9.556 4.880 8.771 1.00 94.38 115 ASP A CA 1
ATOM 877 C C . ASP A 1 115 ? 9.876 3.918 7.628 1.00 94.38 115 ASP A C 1
ATOM 879 O O . ASP A 1 115 ? 9.068 3.077 7.231 1.00 94.38 115 ASP A O 1
ATOM 883 N N . TYR A 1 116 ? 11.089 4.050 7.093 1.00 95.75 116 TYR A N 1
ATOM 884 C CA . TYR A 1 116 ? 11.582 3.231 5.994 1.00 95.75 116 TYR A CA 1
ATOM 885 C C . TYR A 1 116 ? 12.973 2.688 6.316 1.00 95.75 116 TYR A C 1
ATOM 887 O O . TYR A 1 116 ? 13.896 3.443 6.628 1.00 95.75 116 TYR A O 1
ATOM 895 N N . VAL A 1 117 ? 13.141 1.378 6.175 1.00 95.94 117 VAL A N 1
ATOM 896 C CA . VAL A 1 117 ? 14.387 0.647 6.407 1.00 95.94 117 VAL A CA 1
ATOM 897 C C . VAL A 1 117 ? 14.791 -0.059 5.117 1.00 95.94 117 VAL A C 1
ATOM 899 O O . VAL A 1 117 ? 13.961 -0.610 4.405 1.00 95.94 117 VAL A O 1
ATOM 902 N N . GLY A 1 118 ? 16.086 -0.046 4.795 1.00 93.25 118 GLY A N 1
ATOM 903 C CA . GLY A 1 118 ? 16.610 -0.715 3.596 1.00 93.25 118 GLY A CA 1
ATOM 904 C C . GLY A 1 118 ? 16.655 0.152 2.333 1.00 93.25 118 GLY A C 1
ATOM 905 O O . GLY A 1 118 ? 17.183 -0.295 1.316 1.00 93.25 118 GLY A O 1
ATOM 906 N N . LEU A 1 119 ? 16.225 1.417 2.409 1.00 94.00 119 LEU A N 1
ATOM 907 C CA . LEU A 1 119 ? 16.351 2.385 1.315 1.00 94.00 119 LEU A CA 1
ATOM 908 C C . LEU A 1 119 ? 17.820 2.767 1.059 1.00 94.00 119 LEU A C 1
ATOM 910 O O . LEU A 1 119 ? 18.393 3.594 1.767 1.00 94.00 119 LEU A O 1
ATOM 914 N N . LYS A 1 120 ? 18.453 2.185 0.037 1.00 92.19 120 LYS A N 1
ATOM 915 C CA . LYS A 1 120 ? 19.837 2.507 -0.373 1.00 92.19 120 LYS A CA 1
ATOM 916 C C . LYS A 1 120 ? 19.905 3.167 -1.753 1.00 92.19 120 LYS A C 1
ATOM 918 O O . LYS A 1 120 ? 20.883 3.847 -2.069 1.00 92.19 120 LYS A O 1
ATOM 923 N N . ARG A 1 121 ? 18.927 2.918 -2.625 1.00 91.75 121 ARG A N 1
ATOM 924 C CA . ARG A 1 121 ? 18.948 3.260 -4.062 1.00 91.75 121 ARG A CA 1
ATOM 925 C C . ARG A 1 121 ? 17.748 4.092 -4.501 1.00 91.75 121 ARG A C 1
ATOM 927 O O . ARG A 1 121 ? 17.826 4.750 -5.541 1.00 91.75 121 ARG A O 1
ATOM 934 N N . VAL A 1 122 ? 16.682 4.076 -3.711 1.00 93.19 122 VAL A N 1
ATOM 935 C CA . VAL A 1 122 ? 15.535 4.984 -3.784 1.00 93.19 122 VAL A CA 1
ATOM 936 C C . VAL A 1 122 ? 15.590 5.882 -2.554 1.00 93.19 122 VAL A C 1
ATOM 938 O O . VAL A 1 122 ? 15.916 5.418 -1.465 1.00 93.19 122 VAL A O 1
ATOM 941 N N . SER A 1 123 ? 15.340 7.176 -2.733 1.00 94.12 123 SER A N 1
ATOM 942 C CA . SER A 1 123 ? 15.266 8.127 -1.626 1.00 94.12 123 SER A CA 1
ATOM 943 C C . SER A 1 123 ? 13.839 8.214 -1.091 1.00 94.12 123 SER A C 1
ATOM 945 O O . SER A 1 123 ? 12.883 7.964 -1.824 1.00 94.12 123 SER A O 1
ATOM 947 N N . LYS A 1 124 ? 13.685 8.639 0.167 1.00 93.56 124 LYS A N 1
ATOM 948 C CA . LYS A 1 124 ? 12.363 8.915 0.751 1.00 93.56 124 LYS A CA 1
ATOM 949 C C . LYS A 1 124 ? 11.560 9.908 -0.103 1.00 93.56 124 LYS A C 1
ATOM 951 O O . LYS A 1 124 ? 10.379 9.691 -0.331 1.00 93.56 124 LYS A O 1
ATOM 956 N N . ALA A 1 125 ? 12.225 10.926 -0.654 1.00 93.50 125 ALA A N 1
ATOM 957 C CA . ALA A 1 125 ? 11.599 11.930 -1.512 1.00 93.50 125 ALA A CA 1
ATOM 958 C C . ALA A 1 125 ? 10.985 11.335 -2.794 1.00 93.50 125 ALA A C 1
ATOM 960 O O . ALA A 1 125 ? 9.908 11.759 -3.194 1.00 93.50 125 ALA A O 1
ATOM 961 N N . ASP A 1 126 ? 11.623 10.327 -3.408 1.00 93.31 126 ASP A N 1
ATOM 962 C CA . ASP A 1 126 ? 11.046 9.636 -4.576 1.00 93.31 126 ASP A CA 1
ATOM 963 C C . ASP A 1 126 ? 9.730 8.918 -4.208 1.00 93.31 126 ASP A C 1
ATOM 965 O O . ASP A 1 126 ? 8.791 8.873 -5.001 1.00 93.31 126 ASP A O 1
ATOM 969 N N . ILE A 1 127 ? 9.669 8.333 -3.005 1.00 93.81 127 ILE A N 1
ATOM 970 C CA . ILE A 1 127 ? 8.481 7.629 -2.500 1.00 93.81 127 ILE A CA 1
ATOM 971 C C . ILE A 1 127 ? 7.381 8.642 -2.170 1.00 93.81 127 ILE A C 1
ATOM 973 O O . ILE A 1 127 ? 6.238 8.448 -2.569 1.00 93.81 127 ILE A O 1
ATOM 977 N N . GLU A 1 128 ? 7.722 9.741 -1.495 1.00 92.19 128 GLU A N 1
ATOM 978 C CA . GLU A 1 128 ? 6.788 10.825 -1.161 1.00 92.19 128 GLU A CA 1
ATOM 979 C C . GLU A 1 128 ? 6.191 11.483 -2.416 1.00 92.19 128 GLU A C 1
ATOM 981 O O . GLU A 1 128 ? 4.984 11.726 -2.472 1.00 92.19 128 GLU A O 1
ATOM 986 N N . GLU A 1 129 ? 7.000 11.705 -3.458 1.00 93.38 129 GLU A N 1
ATOM 987 C CA . GLU A 1 129 ? 6.514 12.178 -4.759 1.00 93.38 129 GLU A CA 1
ATOM 988 C C . GLU A 1 129 ? 5.501 11.193 -5.354 1.00 93.38 129 GLU A C 1
ATOM 990 O O .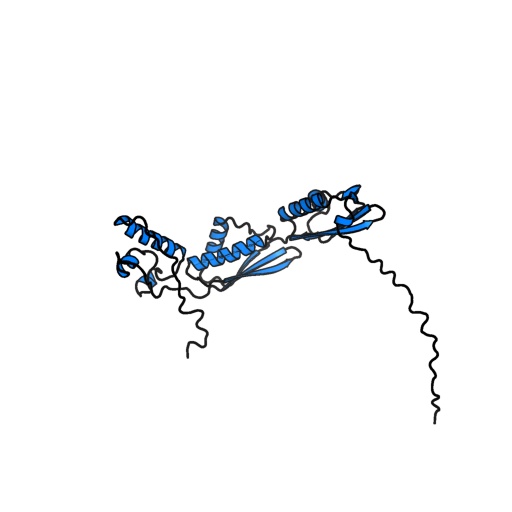 GLU A 1 129 ? 4.433 11.597 -5.831 1.00 93.38 129 GLU A O 1
ATOM 995 N N . ARG A 1 130 ? 5.789 9.888 -5.275 1.00 92.25 130 ARG A N 1
ATOM 996 C CA . ARG A 1 130 ? 4.882 8.870 -5.800 1.00 92.25 130 ARG A CA 1
ATOM 997 C C . ARG A 1 130 ? 3.583 8.777 -4.999 1.00 92.25 130 ARG A C 1
ATOM 999 O O . ARG A 1 130 ? 2.521 8.751 -5.621 1.00 92.25 130 ARG A O 1
ATOM 1006 N N . ILE A 1 131 ? 3.643 8.828 -3.666 1.00 92.56 131 ILE A N 1
ATOM 1007 C CA . ILE A 1 131 ? 2.473 8.907 -2.770 1.00 92.56 131 ILE A CA 1
ATOM 1008 C C . ILE A 1 131 ? 1.549 10.052 -3.196 1.00 92.56 131 ILE A C 1
ATOM 1010 O O . ILE A 1 131 ? 0.341 9.851 -3.351 1.00 92.56 131 ILE A O 1
ATOM 1014 N N . ALA A 1 132 ? 2.115 11.238 -3.441 1.00 91.31 132 ALA A N 1
ATOM 1015 C CA . ALA A 1 132 ? 1.356 12.401 -3.885 1.00 91.31 132 ALA A CA 1
ATOM 1016 C C . ALA A 1 132 ? 0.738 12.190 -5.279 1.00 91.31 132 ALA A C 1
ATOM 1018 O O . ALA A 1 132 ? -0.434 12.515 -5.490 1.00 91.31 132 ALA A O 1
ATOM 1019 N N . SER A 1 133 ? 1.495 11.612 -6.217 1.00 92.56 133 SER A N 1
ATOM 1020 C CA . SER A 1 133 ? 1.025 11.357 -7.586 1.00 92.56 133 SER A CA 1
ATOM 1021 C C . SER A 1 133 ? -0.121 10.337 -7.652 1.00 92.56 133 SER A C 1
ATOM 1023 O O . SER A 1 133 ? -1.077 10.525 -8.404 1.00 92.56 133 SER A O 1
ATOM 1025 N N . GLU A 1 134 ? -0.070 9.295 -6.818 1.00 91.88 134 GLU A N 1
ATOM 1026 C CA . GLU A 1 134 ? -1.074 8.226 -6.757 1.00 91.88 134 GLU A CA 1
ATOM 1027 C C . GLU A 1 134 ? -2.218 8.522 -5.781 1.00 91.88 134 GLU A C 1
ATOM 1029 O O . GLU A 1 134 ? -3.169 7.739 -5.671 1.00 91.88 134 GLU A O 1
ATOM 1034 N N . ARG A 1 135 ? -2.153 9.678 -5.104 1.00 90.88 135 ARG A N 1
ATOM 1035 C CA . ARG A 1 135 ? -3.149 10.151 -4.133 1.00 90.88 135 ARG A CA 1
ATOM 1036 C C . ARG A 1 135 ? -3.374 9.133 -3.010 1.00 90.88 135 ARG A C 1
ATOM 1038 O O . ARG A 1 135 ? -4.517 8.864 -2.634 1.00 90.88 135 ARG A O 1
ATOM 1045 N N . ILE A 1 136 ? -2.285 8.549 -2.512 1.00 90.31 136 ILE A N 1
ATOM 1046 C CA . ILE A 1 136 ? -2.313 7.617 -1.382 1.00 90.31 136 ILE A CA 1
ATOM 1047 C C . ILE A 1 136 ? -2.551 8.431 -0.108 1.00 90.31 136 ILE A C 1
ATOM 1049 O O . ILE A 1 136 ? -1.778 9.329 0.223 1.00 90.31 136 ILE A O 1
ATOM 1053 N N . ASN A 1 137 ? -3.637 8.134 0.603 1.00 87.19 137 ASN A N 1
ATOM 1054 C CA . ASN A 1 137 ? -4.089 8.915 1.758 1.00 87.19 137 ASN A CA 1
ATOM 1055 C C . ASN A 1 137 ? -3.499 8.377 3.069 1.00 87.19 137 ASN A C 1
ATOM 1057 O O . ASN A 1 137 ? -4.231 8.023 3.995 1.00 87.19 137 ASN A O 1
ATOM 1061 N N . LEU A 1 138 ? -2.169 8.320 3.143 1.00 87.12 138 LEU A N 1
ATOM 1062 C CA . LEU A 1 138 ? -1.416 7.967 4.347 1.00 87.12 138 LEU A CA 1
ATOM 1063 C C . LEU A 1 138 ? -0.678 9.199 4.856 1.00 87.12 138 LEU A C 1
ATOM 1065 O O . LEU A 1 138 ? 0.376 9.560 4.342 1.00 87.12 138 LEU A O 1
ATOM 1069 N N . PHE A 1 139 ? -1.250 9.838 5.872 1.00 87.31 139 PHE A N 1
ATOM 1070 C CA . PHE A 1 139 ? -0.668 11.008 6.518 1.00 87.31 139 PHE A CA 1
ATOM 1071 C C . PHE A 1 139 ? -0.606 10.783 8.022 1.00 87.31 139 PHE A C 1
ATOM 1073 O O . PHE A 1 139 ? -1.520 10.197 8.608 1.00 87.31 139 PHE A O 1
ATOM 1080 N N . GLU A 1 140 ? 0.467 11.262 8.639 1.00 90.88 140 GLU A N 1
ATOM 1081 C CA . GLU A 1 140 ? 0.611 11.263 10.092 1.00 90.88 140 GLU A CA 1
ATOM 1082 C C . GLU A 1 140 ? -0.543 12.053 10.729 1.00 90.88 140 GLU A C 1
ATOM 1084 O O . GLU A 1 140 ? -0.919 13.129 10.261 1.00 90.88 140 GLU A O 1
ATOM 1089 N N . GLY A 1 141 ? -1.138 11.494 11.779 1.00 88.06 141 GLY A N 1
ATOM 1090 C CA . GLY A 1 141 ? -2.313 12.030 12.463 1.00 88.06 141 GLY A CA 1
ATOM 1091 C C . GLY A 1 141 ? -3.662 11.541 11.926 1.00 88.06 141 GLY A C 1
ATOM 1092 O O . GLY A 1 141 ? -4.668 11.740 12.602 1.00 88.06 141 GLY A O 1
ATOM 1093 N N . ASN A 1 142 ? -3.709 10.866 10.773 1.00 90.06 142 ASN A N 1
ATOM 1094 C CA . ASN A 1 142 ? -4.945 10.283 10.244 1.00 90.06 142 ASN A CA 1
ATOM 1095 C C . ASN A 1 142 ? -5.145 8.827 10.689 1.00 90.06 142 ASN A C 1
ATOM 1097 O O . ASN A 1 142 ? -4.205 8.136 11.082 1.00 90.06 142 ASN A O 1
ATOM 1101 N N . ASN A 1 143 ? -6.376 8.327 10.551 1.00 90.81 143 ASN A N 1
ATOM 1102 C CA . ASN A 1 143 ? -6.690 6.920 10.801 1.00 90.81 143 ASN A CA 1
ATOM 1103 C C . ASN A 1 143 ? -5.939 6.004 9.823 1.00 90.81 143 ASN A C 1
ATOM 1105 O O . ASN A 1 143 ? -5.999 6.179 8.602 1.00 90.81 143 ASN A O 1
ATOM 1109 N N . LEU A 1 144 ? -5.281 4.984 10.366 1.00 91.62 144 LEU A N 1
ATOM 1110 C CA . LEU A 1 144 ? -4.471 4.016 9.641 1.00 91.62 144 LEU A CA 1
ATOM 1111 C C . LEU A 1 144 ? -5.344 3.073 8.810 1.00 91.62 144 LEU A C 1
ATOM 1113 O O . LEU A 1 144 ? -6.019 2.198 9.347 1.00 91.62 144 LEU A O 1
ATOM 1117 N N . ARG A 1 145 ? -5.300 3.203 7.483 1.00 89.69 145 ARG A N 1
ATOM 1118 C CA . ARG A 1 145 ? -6.041 2.324 6.566 1.00 89.69 145 ARG A CA 1
ATOM 1119 C C . ARG A 1 145 ? -5.128 1.226 6.026 1.00 89.69 145 ARG A C 1
ATOM 1121 O O . ARG A 1 145 ? -4.240 1.513 5.228 1.00 89.69 145 ARG A O 1
ATOM 1128 N N . LEU A 1 146 ? -5.392 -0.034 6.383 1.00 88.06 146 LEU A N 1
ATOM 1129 C CA . LEU A 1 146 ? -4.597 -1.186 5.918 1.00 88.06 146 LEU A CA 1
ATOM 1130 C C . LEU A 1 146 ? -4.536 -1.292 4.386 1.00 88.06 146 LEU A C 1
ATOM 1132 O O . LEU A 1 146 ? -3.490 -1.608 3.825 1.00 88.06 146 LEU A O 1
ATOM 1136 N N . GLY A 1 147 ? -5.636 -0.967 3.701 1.00 89.75 147 GLY A N 1
ATOM 1137 C CA . GLY A 1 147 ? -5.671 -0.942 2.237 1.00 89.75 147 GLY A CA 1
ATOM 1138 C C . GLY A 1 147 ? -4.689 0.064 1.633 1.00 89.75 147 GLY A C 1
ATOM 1139 O O . GLY A 1 147 ? -4.053 -0.231 0.627 1.00 89.75 147 GLY A O 1
ATOM 1140 N N . GLU A 1 148 ? -4.499 1.222 2.270 1.00 92.25 148 GLU A N 1
ATOM 1141 C CA . GLU A 1 148 ? -3.531 2.211 1.794 1.00 92.25 148 GLU A CA 1
ATOM 1142 C C . GLU A 1 148 ? -2.089 1.769 2.079 1.00 92.25 148 GLU A C 1
ATOM 1144 O O . GLU A 1 148 ? -1.217 2.023 1.254 1.00 92.25 148 GLU A O 1
ATOM 1149 N N . LEU A 1 149 ? -1.829 1.045 3.179 1.00 94.25 149 LEU A N 1
ATOM 1150 C CA . LEU A 1 149 ? -0.502 0.465 3.447 1.00 94.25 149 LEU A CA 1
ATOM 1151 C C . LEU A 1 149 ? -0.094 -0.534 2.367 1.00 94.25 149 LEU A C 1
ATOM 1153 O O . LEU A 1 149 ? 1.016 -0.464 1.851 1.00 94.25 149 LEU A O 1
ATOM 1157 N N . LYS A 1 150 ? -1.021 -1.414 1.974 1.00 94.62 150 LYS A N 1
ATOM 1158 C CA . LYS A 1 150 ? -0.818 -2.381 0.885 1.00 94.62 150 LYS A CA 1
ATOM 1159 C C . LYS A 1 150 ? -0.572 -1.688 -0.455 1.00 94.62 150 LYS A C 1
ATOM 1161 O O . LYS A 1 150 ? 0.270 -2.119 -1.237 1.00 94.62 150 LYS A O 1
ATOM 1166 N N . ARG A 1 151 ? -1.282 -0.586 -0.723 1.00 95.25 151 ARG A N 1
ATOM 1167 C CA . ARG A 1 151 ? -1.018 0.246 -1.906 1.00 95.25 151 ARG A CA 1
ATOM 1168 C C . ARG A 1 151 ? 0.373 0.869 -1.845 1.00 95.25 151 ARG A C 1
ATOM 1170 O O . ARG A 1 151 ? 1.064 0.869 -2.859 1.00 95.25 151 ARG A O 1
ATOM 1177 N N . LEU A 1 152 ? 0.798 1.353 -0.679 1.00 95.69 152 LEU A N 1
ATOM 1178 C CA . LEU A 1 152 ? 2.128 1.923 -0.496 1.00 95.69 152 LEU A CA 1
ATOM 1179 C C . LEU A 1 152 ? 3.245 0.876 -0.661 1.00 95.69 152 LEU A C 1
ATOM 1181 O O . LEU A 1 152 ? 4.217 1.181 -1.341 1.00 95.69 152 LEU A O 1
ATOM 1185 N N . GLU A 1 153 ? 3.099 -0.357 -0.158 1.00 96.12 153 GLU A N 1
ATOM 1186 C CA . GLU A 1 153 ? 4.051 -1.457 -0.442 1.00 96.12 153 GLU A CA 1
ATOM 1187 C C . GLU A 1 153 ? 4.251 -1.638 -1.953 1.00 96.12 153 GLU A C 1
ATOM 1189 O O . GLU A 1 153 ? 5.364 -1.496 -2.461 1.00 96.12 153 GLU A O 1
ATOM 1194 N N . ALA A 1 154 ? 3.152 -1.833 -2.692 1.00 95.50 154 ALA A N 1
ATOM 1195 C CA . ALA A 1 154 ? 3.191 -2.007 -4.144 1.00 95.50 154 ALA A CA 1
ATOM 1196 C C . ALA A 1 154 ? 3.789 -0.786 -4.868 1.00 95.50 154 ALA A C 1
ATOM 1198 O O . ALA A 1 154 ? 4.482 -0.92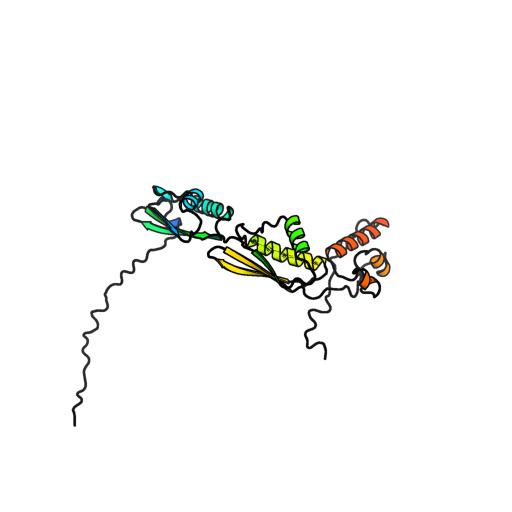0 -5.877 1.00 95.50 154 ALA A O 1
ATOM 1199 N N . THR A 1 155 ? 3.541 0.412 -4.339 1.00 95.44 155 THR A N 1
ATOM 1200 C CA . THR A 1 155 ? 4.083 1.667 -4.868 1.00 95.44 155 THR A CA 1
ATOM 1201 C C . THR A 1 155 ? 5.596 1.736 -4.697 1.00 95.44 155 THR A C 1
ATOM 1203 O O . THR A 1 155 ? 6.309 2.076 -5.642 1.00 95.44 155 THR A O 1
ATOM 1206 N N . ILE A 1 156 ? 6.105 1.386 -3.512 1.00 95.56 156 ILE A N 1
ATOM 1207 C CA . ILE A 1 156 ? 7.544 1.331 -3.234 1.00 95.56 156 ILE A CA 1
ATOM 1208 C C . ILE A 1 156 ? 8.205 0.342 -4.198 1.00 95.56 156 ILE A C 1
ATOM 1210 O O . ILE A 1 156 ? 9.170 0.703 -4.877 1.00 95.56 156 ILE A O 1
ATOM 1214 N N . GLU A 1 157 ? 7.659 -0.867 -4.331 1.00 94.88 157 GLU A N 1
ATOM 1215 C CA . GLU A 1 157 ? 8.161 -1.874 -5.271 1.00 94.88 157 GLU A CA 1
ATOM 1216 C C . GLU A 1 157 ? 8.182 -1.374 -6.720 1.00 94.88 157 GLU A C 1
ATOM 1218 O O . GLU A 1 157 ? 9.156 -1.605 -7.441 1.00 94.88 157 GLU A O 1
ATOM 1223 N N . GLU A 1 158 ? 7.145 -0.658 -7.162 1.00 93.25 158 GLU A N 1
ATOM 1224 C CA . GLU A 1 158 ? 7.085 -0.107 -8.517 1.00 93.25 158 GLU A CA 1
ATOM 1225 C C . GLU A 1 158 ? 8.157 0.966 -8.744 1.00 93.25 158 GLU A C 1
ATOM 1227 O O . GLU A 1 158 ? 8.856 0.934 -9.760 1.00 93.25 158 GLU A O 1
ATOM 1232 N N . VAL A 1 159 ? 8.381 1.863 -7.778 1.00 93.88 159 VAL A N 1
ATOM 1233 C CA . VAL A 1 159 ? 9.464 2.863 -7.848 1.00 93.88 159 VAL A CA 1
ATOM 1234 C C . VAL A 1 159 ? 10.828 2.177 -7.992 1.00 93.88 159 VAL A C 1
ATOM 1236 O O . VAL A 1 159 ? 11.684 2.601 -8.781 1.00 93.88 159 VAL A O 1
ATOM 1239 N N . TYR A 1 160 ? 11.043 1.075 -7.275 1.00 93.62 160 TYR A N 1
ATOM 1240 C CA . TYR A 1 160 ? 12.248 0.260 -7.412 1.00 93.62 160 TYR A CA 1
ATOM 1241 C C . TYR A 1 160 ? 12.343 -0.427 -8.781 1.00 93.62 160 TYR A C 1
ATOM 1243 O O . TYR A 1 160 ? 13.402 -0.395 -9.428 1.00 93.62 160 TYR A O 1
ATOM 1251 N N . ARG A 1 161 ? 11.238 -0.995 -9.267 1.00 90.25 161 ARG A N 1
ATOM 1252 C CA . ARG A 1 161 ? 11.134 -1.657 -10.573 1.00 90.25 161 ARG A CA 1
ATOM 1253 C C . ARG A 1 161 ? 11.452 -0.702 -11.718 1.00 90.25 161 ARG A C 1
ATOM 1255 O O . ARG A 1 161 ? 12.203 -1.066 -12.625 1.00 90.25 161 ARG A O 1
ATOM 1262 N N . GLU A 1 162 ? 10.997 0.544 -11.640 1.00 88.06 162 GLU A N 1
ATOM 1263 C CA . GLU A 1 162 ? 11.327 1.597 -12.604 1.00 88.06 162 GLU A CA 1
ATOM 1264 C C . GLU A 1 162 ? 12.823 1.939 -12.621 1.00 88.06 162 GLU A C 1
ATOM 1266 O O . GLU A 1 162 ? 13.400 2.234 -13.677 1.00 88.06 162 GLU A O 1
ATOM 1271 N N . LYS A 1 163 ? 13.496 1.832 -11.471 1.00 87.69 163 LYS A N 1
ATOM 1272 C CA . LYS A 1 163 ? 14.955 1.995 -11.354 1.00 87.69 163 LYS A CA 1
ATOM 1273 C C . LYS A 1 163 ? 15.743 0.718 -11.688 1.00 87.69 163 LYS A C 1
ATOM 1275 O O . LYS A 1 163 ? 16.978 0.732 -11.636 1.00 87.69 163 LYS A O 1
ATOM 1280 N N . GLY A 1 164 ? 15.056 -0.353 -12.089 1.00 87.12 164 GLY A N 1
ATOM 1281 C CA . GLY A 1 164 ? 15.640 -1.611 -12.553 1.00 87.12 164 GLY A CA 1
ATOM 1282 C C . GLY A 1 164 ? 15.842 -2.680 -11.492 1.00 87.12 164 GLY A C 1
ATOM 1283 O O . GLY A 1 164 ? 16.541 -3.666 -11.735 1.00 87.12 164 GLY A O 1
ATOM 1284 N N . TYR A 1 165 ? 15.261 -2.490 -10.316 1.00 89.81 165 TYR A N 1
ATOM 1285 C CA . TYR A 1 165 ? 15.260 -3.460 -9.231 1.00 89.81 165 TYR A CA 1
ATOM 1286 C C . TYR A 1 165 ? 13.978 -4.281 -9.319 1.00 89.81 165 TYR A C 1
ATOM 1288 O O . TYR A 1 165 ? 13.008 -4.053 -8.610 1.00 89.81 165 TYR A O 1
ATOM 1296 N N . ARG A 1 166 ? 13.943 -5.209 -10.281 1.00 85.75 166 ARG A N 1
ATOM 1297 C CA . ARG A 1 166 ? 12.730 -5.979 -10.597 1.00 85.75 166 ARG A CA 1
ATOM 1298 C C . ARG A 1 166 ? 12.251 -6.862 -9.442 1.00 85.75 166 ARG A C 1
ATOM 1300 O O . ARG A 1 166 ? 11.062 -7.139 -9.365 1.00 85.75 166 ARG A O 1
ATOM 1307 N N . PHE A 1 167 ? 13.185 -7.328 -8.620 1.00 88.06 167 PHE A N 1
ATOM 1308 C CA . PHE A 1 167 ? 12.939 -8.218 -7.486 1.00 88.06 167 PHE A CA 1
ATOM 1309 C C . PHE A 1 167 ? 12.987 -7.475 -6.153 1.00 88.06 167 PHE A C 1
ATOM 1311 O O . PHE A 1 167 ? 13.318 -8.094 -5.148 1.00 88.06 167 PHE A O 1
ATOM 1318 N N . ALA A 1 168 ? 12.764 -6.159 -6.174 1.00 92.12 168 ALA A N 1
ATOM 1319 C CA . ALA A 1 168 ? 12.565 -5.434 -4.937 1.00 92.12 168 ALA A CA 1
ATOM 1320 C C . ALA A 1 168 ? 11.267 -5.904 -4.280 1.00 92.12 168 ALA A C 1
ATOM 1322 O O . ALA A 1 168 ? 10.285 -6.151 -4.981 1.00 92.12 168 ALA A O 1
ATOM 1323 N N . ASP A 1 169 ? 11.306 -6.017 -2.964 1.00 94.88 169 ASP A N 1
ATOM 1324 C CA . ASP A 1 169 ? 10.232 -6.519 -2.119 1.00 94.88 169 ASP A CA 1
ATOM 1325 C C . ASP A 1 169 ? 10.092 -5.568 -0.927 1.00 94.88 169 ASP A C 1
ATOM 1327 O O . ASP A 1 169 ? 11.101 -5.151 -0.342 1.00 94.88 169 ASP A O 1
ATOM 1331 N N . ALA A 1 170 ? 8.862 -5.151 -0.630 1.00 96.44 170 ALA A N 1
ATOM 1332 C CA . ALA A 1 170 ? 8.576 -4.222 0.453 1.00 96.44 170 ALA A CA 1
ATOM 1333 C C . ALA A 1 170 ? 7.514 -4.805 1.385 1.00 96.44 170 ALA A C 1
ATOM 1335 O O . ALA A 1 170 ? 6.398 -5.095 0.965 1.00 96.44 170 ALA A O 1
ATOM 1336 N N . GLU A 1 171 ? 7.843 -4.892 2.670 1.00 96.50 171 GLU A N 1
ATOM 1337 C CA . GLU A 1 171 ? 6.938 -5.376 3.711 1.00 96.50 171 GLU A CA 1
ATOM 1338 C C . GLU A 1 171 ? 6.764 -4.300 4.786 1.00 96.50 171 GLU A C 1
ATOM 1340 O O . GLU A 1 171 ? 7.745 -3.688 5.220 1.00 96.50 171 GLU A O 1
ATOM 1345 N N . TYR A 1 172 ? 5.534 -4.065 5.252 1.00 96.56 172 TYR A N 1
ATOM 1346 C CA . TYR A 1 172 ? 5.301 -3.227 6.431 1.00 96.56 172 TYR A CA 1
ATOM 1347 C C . TYR A 1 172 ? 5.135 -4.039 7.716 1.00 96.56 172 TYR A C 1
ATOM 1349 O O . TYR A 1 172 ? 4.489 -5.089 7.755 1.00 96.56 172 TYR A O 1
ATOM 1357 N N . THR A 1 173 ? 5.626 -3.477 8.817 1.00 96.69 173 THR A N 1
ATOM 1358 C CA . THR A 1 173 ? 5.287 -3.892 10.179 1.00 96.69 173 THR A CA 1
ATOM 1359 C C . THR A 1 173 ? 4.531 -2.779 10.898 1.00 96.69 173 THR A C 1
ATOM 1361 O O . THR A 1 173 ? 4.703 -1.592 10.612 1.00 96.69 173 THR A O 1
ATOM 1364 N N . LEU A 1 174 ? 3.643 -3.175 11.813 1.00 95.25 174 LEU A N 1
ATOM 1365 C CA . LEU A 1 174 ? 2.863 -2.266 12.648 1.00 95.25 174 LEU A CA 1
ATOM 1366 C C . LEU A 1 174 ? 3.307 -2.402 14.098 1.00 95.25 174 LEU A C 1
ATOM 1368 O O . LEU A 1 174 ? 3.215 -3.491 14.664 1.00 95.25 174 LEU A O 1
ATOM 1372 N N . GLU A 1 175 ? 3.711 -1.294 14.703 1.00 95.38 175 GLU A N 1
ATOM 1373 C CA . GLU A 1 175 ? 4.126 -1.236 16.103 1.00 95.38 175 GLU A CA 1
ATOM 1374 C C . GLU A 1 175 ? 3.196 -0.300 16.875 1.00 95.38 175 GLU A C 1
ATOM 1376 O O . GLU A 1 175 ? 2.904 0.809 16.428 1.00 95.38 175 GLU A O 1
ATOM 1381 N N . GLU A 1 176 ? 2.685 -0.749 18.022 1.00 93.50 176 GLU A N 1
ATOM 1382 C CA . GLU A 1 176 ? 1.869 0.095 18.900 1.00 93.50 176 GLU A CA 1
ATOM 1383 C C . GLU A 1 176 ? 2.795 0.982 19.741 1.00 93.50 176 GLU A C 1
ATOM 1385 O O . GLU A 1 176 ? 3.575 0.486 20.552 1.00 93.50 176 GLU A O 1
ATOM 1390 N N . LEU A 1 177 ? 2.722 2.298 19.524 1.00 90.94 177 LEU A N 1
ATOM 1391 C CA . LEU A 1 177 ? 3.508 3.289 20.268 1.00 90.94 177 LEU A CA 1
ATOM 1392 C C . LEU A 1 177 ? 2.816 3.651 21.580 1.00 90.94 177 LEU A C 1
ATOM 1394 O O . LEU A 1 177 ? 3.427 3.682 22.647 1.00 90.94 177 LEU A O 1
ATOM 1398 N N . THR A 1 178 ? 1.523 3.942 21.481 1.00 89.25 178 THR A N 1
ATOM 1399 C CA . THR A 1 178 ? 0.641 4.227 22.609 1.00 89.25 178 THR A CA 1
ATOM 1400 C C . THR A 1 178 ? -0.733 3.605 22.327 1.00 89.25 178 THR A C 1
ATOM 1402 O O . THR A 1 178 ? -1.008 3.223 21.186 1.00 89.25 178 THR A O 1
ATOM 1405 N N . PRO A 1 179 ? -1.613 3.470 23.336 1.00 88.69 179 PRO A N 1
ATOM 1406 C CA . PRO A 1 179 ? -2.925 2.864 23.142 1.00 88.69 179 PRO A CA 1
ATOM 1407 C C . PRO A 1 179 ? -3.738 3.553 22.033 1.00 88.69 179 PRO A C 1
ATOM 1409 O O . PRO A 1 179 ? -4.209 4.671 22.210 1.00 88.69 179 PRO A O 1
ATOM 1412 N N . GLY A 1 180 ? -3.964 2.852 20.916 1.00 87.62 180 GLY A N 1
ATOM 1413 C CA . GLY A 1 180 ? -4.715 3.381 19.762 1.00 87.62 180 GLY A CA 1
ATOM 1414 C C . GLY A 1 180 ? -3.869 4.125 18.722 1.00 87.62 180 GLY A C 1
ATOM 1415 O O . GLY A 1 180 ? -4.407 4.641 17.746 1.00 87.62 180 GLY A O 1
ATOM 1416 N N . GLU A 1 181 ? -2.549 4.142 18.879 1.00 92.69 181 GLU A N 1
ATOM 1417 C CA . GLU A 1 181 ? -1.620 4.810 17.976 1.00 92.69 181 GLU A CA 1
ATOM 1418 C C . GLU A 1 181 ? -0.558 3.840 17.483 1.00 92.69 181 GLU A C 1
ATOM 1420 O O . GLU A 1 181 ? 0.089 3.141 18.269 1.00 92.69 181 GLU A O 1
ATOM 1425 N N . LYS A 1 182 ? -0.353 3.812 16.167 1.00 94.94 182 LYS A N 1
ATOM 1426 C CA . LYS A 1 182 ? 0.596 2.897 15.539 1.00 94.94 182 LYS A CA 1
ATOM 1427 C C . LYS A 1 182 ? 1.641 3.637 14.722 1.00 94.94 182 LYS A C 1
ATOM 1429 O O . LYS A 1 182 ? 1.333 4.586 13.998 1.00 94.94 182 LYS A O 1
ATOM 1434 N N . GLN A 1 183 ? 2.867 3.150 14.819 1.00 95.69 183 GLN A N 1
ATOM 1435 C CA . GLN A 1 183 ? 3.934 3.421 13.873 1.00 95.69 183 GLN A CA 1
ATOM 1436 C C . GLN A 1 183 ? 3.943 2.335 12.802 1.00 95.69 183 GLN A C 1
ATOM 1438 O O . GLN A 1 183 ? 3.699 1.159 13.083 1.00 95.69 183 GLN A O 1
ATOM 1443 N N . VAL A 1 184 ? 4.226 2.747 11.569 1.00 96.50 184 VAL A N 1
ATOM 1444 C CA . VAL A 1 184 ? 4.418 1.838 10.443 1.00 96.50 184 VAL A CA 1
ATOM 1445 C C . VAL A 1 184 ? 5.870 1.899 10.016 1.00 96.50 184 VAL A C 1
ATOM 1447 O O . VAL A 1 184 ? 6.380 2.981 9.732 1.00 96.50 184 VAL A O 1
ATOM 1450 N N . THR A 1 185 ? 6.508 0.740 9.904 1.00 96.75 185 THR A N 1
ATOM 1451 C CA . THR A 1 185 ? 7.869 0.636 9.376 1.00 96.75 185 THR A CA 1
ATOM 1452 C C . THR A 1 185 ? 7.849 -0.207 8.111 1.00 96.75 185 THR A C 1
ATOM 1454 O O . THR A 1 185 ? 7.496 -1.381 8.153 1.00 96.75 185 THR A O 1
ATOM 1457 N N . PHE A 1 186 ? 8.241 0.381 6.983 1.00 97.31 186 PHE A N 1
ATOM 1458 C CA . PHE A 1 186 ? 8.432 -0.331 5.722 1.00 97.31 186 PHE A CA 1
ATOM 1459 C C . PHE A 1 186 ? 9.867 -0.841 5.634 1.00 97.31 186 PHE A C 1
ATOM 1461 O O . PHE A 1 186 ? 10.812 -0.052 5.587 1.00 97.31 186 PHE A O 1
ATOM 1468 N N . THR A 1 187 ? 10.037 -2.156 5.583 1.00 97.38 187 THR A N 1
ATOM 1469 C CA . THR A 1 187 ? 11.324 -2.803 5.331 1.00 97.38 187 THR A CA 1
ATOM 1470 C C . THR A 1 187 ? 11.403 -3.187 3.864 1.00 97.38 187 THR A C 1
ATOM 1472 O O . THR A 1 187 ? 10.538 -3.891 3.355 1.00 97.38 187 THR A O 1
ATOM 1475 N N . VAL A 1 188 ? 12.443 -2.711 3.183 1.00 96.50 188 VAL A N 1
ATOM 1476 C CA . VAL A 1 188 ? 12.636 -2.930 1.749 1.00 96.50 188 VAL A CA 1
ATOM 1477 C C . VAL A 1 188 ? 13.889 -3.765 1.506 1.00 96.50 188 VAL A C 1
ATOM 1479 O O . VAL A 1 188 ? 15.003 -3.337 1.828 1.00 96.50 188 VAL A O 1
ATOM 1482 N N . ASP A 1 189 ? 13.722 -4.930 0.881 1.00 94.75 189 ASP A N 1
ATOM 1483 C CA . ASP A 1 189 ? 14.812 -5.627 0.198 1.00 94.75 189 ASP A CA 1
ATOM 1484 C C . ASP A 1 189 ? 14.836 -5.148 -1.254 1.00 94.75 189 ASP A C 1
ATOM 1486 O O . ASP A 1 189 ? 13.987 -5.494 -2.064 1.00 94.75 189 ASP A O 1
ATOM 1490 N N . GLU A 1 190 ? 15.823 -4.329 -1.610 1.00 90.00 190 GLU A N 1
ATOM 1491 C CA . GLU A 1 190 ? 15.943 -3.794 -2.971 1.00 90.00 190 GLU A CA 1
ATOM 1492 C C . GLU A 1 190 ? 16.264 -4.881 -4.007 1.00 90.00 190 GLU A C 1
ATOM 1494 O O . GLU A 1 190 ? 16.097 -4.675 -5.212 1.00 90.00 190 GLU A O 1
ATOM 1499 N N . GLY A 1 191 ? 16.815 -6.011 -3.562 1.00 87.25 191 GLY A N 1
ATOM 1500 C CA . GLY A 1 191 ? 17.359 -7.028 -4.439 1.00 87.25 191 GLY A CA 1
ATOM 1501 C C . GLY A 1 191 ? 18.475 -6.513 -5.360 1.00 87.25 191 GLY A C 1
ATOM 1502 O O . GLY A 1 191 ? 19.077 -5.446 -5.193 1.00 87.25 191 GLY A O 1
ATOM 1503 N N . ASN A 1 192 ? 18.782 -7.314 -6.378 1.00 85.06 192 ASN A N 1
ATOM 1504 C CA . ASN A 1 192 ? 19.801 -6.972 -7.363 1.00 85.06 192 ASN A CA 1
ATOM 1505 C C . ASN A 1 192 ? 19.198 -6.226 -8.550 1.00 85.06 192 ASN A C 1
ATOM 1507 O O . ASN A 1 192 ? 18.125 -6.562 -9.056 1.00 85.06 192 ASN A O 1
ATOM 1511 N N . ARG A 1 193 ? 19.953 -5.249 -9.059 1.00 85.19 193 ARG A N 1
ATOM 1512 C CA . ARG A 1 193 ? 19.593 -4.566 -10.300 1.00 85.19 193 ARG A CA 1
ATOM 1513 C C . ARG A 1 193 ? 19.665 -5.545 -11.469 1.00 85.19 193 ARG A C 1
ATOM 1515 O O . ARG A 1 193 ? 20.713 -6.144 -11.714 1.00 85.19 193 ARG A O 1
ATOM 1522 N N . VAL A 1 194 ? 18.578 -5.640 -12.225 1.00 86.00 194 VAL A N 1
ATOM 1523 C CA . VAL A 1 194 ? 18.488 -6.500 -13.404 1.00 86.00 194 VAL A CA 1
ATOM 1524 C C . VAL A 1 194 ? 19.026 -5.756 -14.618 1.00 86.00 194 VAL A C 1
ATOM 1526 O O . VAL A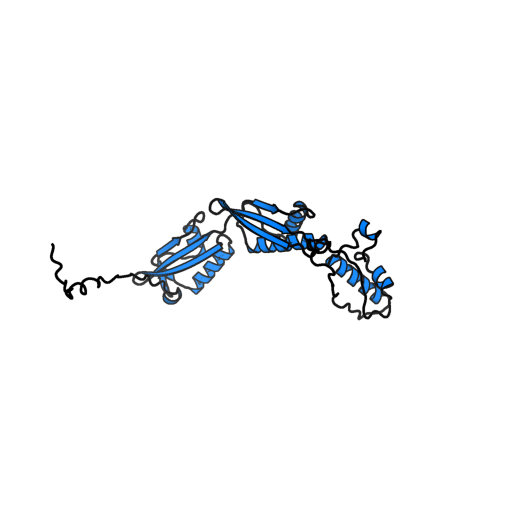 1 194 ? 18.574 -4.657 -14.954 1.00 86.00 194 VAL A O 1
ATOM 1529 N N . ARG A 1 195 ? 20.005 -6.371 -15.280 1.00 85.94 195 ARG A N 1
ATOM 1530 C CA . ARG A 1 195 ? 20.537 -5.901 -16.557 1.00 85.94 195 ARG A CA 1
ATOM 1531 C C . ARG A 1 195 ? 20.129 -6.837 -17.683 1.00 85.94 195 ARG A C 1
ATOM 1533 O O . ARG A 1 195 ? 19.948 -8.031 -17.467 1.00 85.94 195 ARG A O 1
ATOM 1540 N N . ILE A 1 196 ? 19.999 -6.272 -18.872 1.00 88.06 196 ILE A N 1
ATOM 1541 C CA . ILE A 1 196 ? 19.669 -6.990 -20.095 1.00 88.06 196 ILE A CA 1
ATOM 1542 C C . ILE A 1 196 ? 20.968 -7.535 -20.670 1.00 88.06 196 ILE A C 1
ATOM 1544 O O . ILE A 1 196 ? 21.853 -6.763 -21.038 1.00 88.06 196 ILE A O 1
ATOM 1548 N N . ASP A 1 197 ? 21.094 -8.855 -20.704 1.00 86.94 197 ASP A N 1
ATOM 1549 C CA . ASP A 1 197 ? 22.263 -9.534 -21.262 1.00 86.94 197 ASP A CA 1
ATOM 1550 C C . ASP A 1 197 ? 22.170 -9.591 -22.793 1.00 86.94 197 ASP A C 1
ATOM 1552 O O . ASP A 1 197 ? 23.009 -9.027 -23.489 1.00 86.94 197 ASP A O 1
ATOM 1556 N N . ASP A 1 198 ? 21.080 -10.168 -23.301 1.00 87.81 198 ASP A N 1
ATOM 1557 C CA . ASP A 1 198 ? 20.843 -10.420 -24.724 1.00 87.81 198 ASP A CA 1
ATOM 1558 C C . ASP A 1 198 ? 19.381 -10.113 -25.096 1.00 87.81 198 ASP A C 1
ATOM 1560 O O . ASP A 1 198 ? 18.479 -10.307 -24.275 1.00 87.81 198 ASP A O 1
ATOM 1564 N N . ILE A 1 199 ? 19.140 -9.625 -26.318 1.00 90.94 199 ILE A N 1
ATOM 1565 C CA . ILE A 1 199 ? 17.801 -9.394 -26.877 1.00 90.94 199 ILE A CA 1
ATOM 1566 C C . ILE A 1 199 ? 17.688 -10.159 -28.193 1.00 90.94 199 ILE A C 1
ATOM 1568 O O . ILE A 1 199 ? 18.272 -9.778 -29.213 1.00 90.94 199 ILE A O 1
ATOM 1572 N N . LYS A 1 200 ? 16.851 -11.196 -28.190 1.00 91.25 200 LYS A N 1
ATOM 1573 C CA . LYS A 1 200 ? 16.553 -12.014 -29.368 1.00 91.25 200 LYS A CA 1
ATOM 1574 C C . LYS A 1 200 ? 15.197 -11.650 -29.951 1.00 91.25 200 LYS A C 1
ATOM 1576 O O . LYS A 1 200 ? 14.253 -11.384 -29.209 1.00 91.25 200 LYS A O 1
ATOM 1581 N N . PHE A 1 201 ? 15.111 -11.647 -31.277 1.00 92.62 201 PHE A N 1
ATOM 1582 C CA . PHE A 1 201 ? 13.851 -11.494 -31.993 1.00 92.6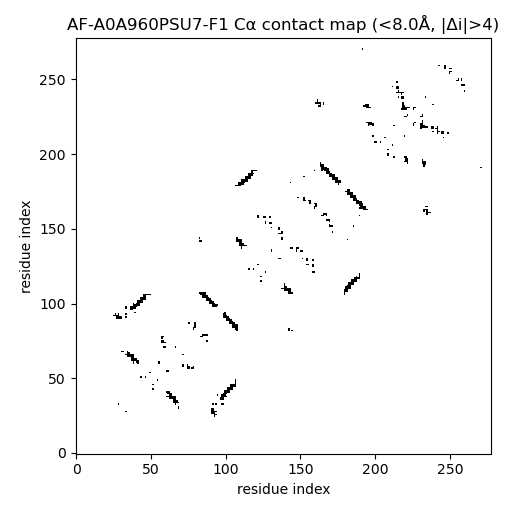2 201 PHE A CA 1
ATOM 1583 C C . PHE A 1 201 ? 13.524 -12.804 -32.692 1.00 92.62 201 PHE A C 1
ATOM 1585 O O . PHE A 1 201 ? 14.397 -13.454 -33.262 1.00 92.62 201 PHE A O 1
ATOM 1592 N N . GLU A 1 202 ? 12.255 -13.187 -32.639 1.00 92.56 202 GLU A N 1
ATOM 1593 C CA . GLU A 1 202 ? 11.748 -14.362 -33.334 1.00 92.56 202 GLU A CA 1
ATOM 1594 C C . GLU A 1 202 ? 10.628 -13.940 -34.288 1.00 92.56 202 GLU A C 1
ATOM 1596 O O . GLU A 1 202 ? 9.812 -13.068 -33.979 1.00 92.56 202 GLU A O 1
ATOM 1601 N N . GLY A 1 203 ? 10.597 -14.542 -35.479 1.00 90.31 203 GLY A N 1
ATOM 1602 C CA . GLY A 1 203 ? 9.555 -14.300 -36.483 1.00 90.31 203 GLY A CA 1
ATOM 1603 C C . GLY A 1 203 ? 9.731 -13.040 -37.342 1.00 90.31 203 GLY A C 1
ATOM 1604 O O . GLY A 1 203 ? 8.903 -12.774 -38.213 1.00 90.31 203 GLY A O 1
ATOM 1605 N N . ASN A 1 204 ? 10.802 -12.265 -37.162 1.00 92.75 204 ASN A N 1
ATOM 1606 C CA . ASN A 1 204 ? 11.108 -11.121 -38.019 1.00 92.75 204 ASN A CA 1
ATOM 1607 C C . ASN A 1 204 ? 11.714 -11.553 -39.365 1.00 92.75 204 ASN A C 1
ATOM 1609 O O . ASN A 1 204 ? 12.751 -12.203 -39.420 1.00 92.75 204 ASN A O 1
ATOM 1613 N N . THR A 1 205 ? 11.095 -11.127 -40.469 1.00 88.69 205 THR A N 1
ATOM 1614 C CA . THR A 1 205 ? 11.571 -11.411 -41.841 1.00 88.69 205 THR A CA 1
ATOM 1615 C C . THR A 1 205 ? 11.955 -10.155 -42.628 1.00 88.69 205 THR A C 1
ATOM 1617 O O . THR A 1 205 ? 12.756 -10.226 -43.555 1.00 88.69 205 THR A O 1
ATOM 1620 N N . VAL A 1 206 ? 11.405 -8.991 -42.261 1.00 90.62 206 VAL A N 1
ATOM 1621 C CA . VAL A 1 206 ? 11.606 -7.713 -42.977 1.00 90.62 206 VAL A CA 1
ATOM 1622 C C . VAL A 1 206 ? 12.838 -6.970 -42.470 1.00 90.62 206 VAL A C 1
ATOM 1624 O O . VAL A 1 206 ? 13.606 -6.402 -43.246 1.00 90.62 206 VAL A O 1
ATOM 1627 N N . TYR A 1 207 ? 13.021 -6.949 -41.152 1.00 93.25 207 TYR A N 1
ATOM 1628 C CA . TYR A 1 207 ? 14.166 -6.333 -40.498 1.00 93.25 207 TYR A CA 1
ATOM 1629 C C . TYR A 1 207 ? 14.982 -7.405 -39.791 1.00 93.25 207 TYR A C 1
ATOM 1631 O O . TYR A 1 207 ? 14.422 -8.281 -39.140 1.00 93.25 207 TYR A O 1
ATOM 1639 N N . SER A 1 208 ? 16.306 -7.297 -39.878 1.00 93.75 208 SER A N 1
ATOM 1640 C CA . SER A 1 208 ? 17.207 -8.094 -39.051 1.00 93.75 208 SER A CA 1
ATOM 1641 C C . SER A 1 208 ? 17.128 -7.670 -37.585 1.00 93.75 208 SER A C 1
ATOM 1643 O O . SER A 1 208 ? 16.838 -6.507 -37.286 1.00 93.75 208 SER A O 1
ATOM 1645 N N . ASP A 1 209 ? 17.475 -8.577 -36.675 1.00 92.75 209 ASP A N 1
ATOM 1646 C CA . ASP A 1 209 ? 17.515 -8.343 -35.227 1.00 92.75 209 ASP A CA 1
ATOM 1647 C C . ASP A 1 209 ? 18.317 -7.092 -34.879 1.00 92.75 209 ASP A C 1
ATOM 1649 O O . ASP A 1 209 ? 17.879 -6.243 -34.110 1.00 92.75 209 ASP A O 1
ATOM 1653 N N . TRP A 1 210 ? 19.474 -6.920 -35.524 1.00 90.81 210 TRP A N 1
ATOM 1654 C CA . TRP A 1 210 ? 20.312 -5.739 -35.341 1.00 90.81 210 TRP A CA 1
ATOM 1655 C C . TRP A 1 210 ? 19.563 -4.439 -35.661 1.00 90.81 210 TRP A C 1
ATOM 1657 O O . TRP A 1 210 ? 19.679 -3.449 -34.935 1.00 90.81 210 TRP A O 1
ATOM 1667 N N . ARG A 1 211 ? 18.762 -4.432 -36.733 1.00 92.12 211 ARG A N 1
ATOM 1668 C CA . ARG A 1 211 ? 17.996 -3.251 -37.140 1.00 92.12 211 ARG A CA 1
ATOM 1669 C C . ARG A 1 211 ? 16.812 -3.005 -36.208 1.00 92.12 211 ARG A C 1
ATOM 1671 O O . ARG A 1 211 ? 16.532 -1.849 -35.900 1.00 92.12 211 ARG A O 1
ATOM 1678 N N . LEU A 1 212 ? 16.180 -4.062 -35.699 1.00 92.31 212 LEU A N 1
ATOM 1679 C CA . LEU A 1 212 ? 15.144 -3.964 -34.667 1.00 92.31 212 LEU A CA 1
ATOM 1680 C C . LEU A 1 212 ? 15.702 -3.407 -33.353 1.00 92.31 212 LEU A C 1
ATOM 1682 O O . LEU A 1 212 ? 15.152 -2.441 -32.822 1.00 92.31 212 LEU A O 1
ATOM 1686 N N . ARG A 1 213 ? 16.865 -3.894 -32.902 1.00 91.62 213 ARG A N 1
ATOM 1687 C CA . ARG A 1 213 ? 17.593 -3.329 -31.752 1.00 91.62 213 ARG A CA 1
ATOM 1688 C C . ARG A 1 213 ? 17.928 -1.856 -31.936 1.00 91.62 213 ARG A C 1
ATOM 1690 O O . ARG A 1 213 ? 17.995 -1.121 -30.954 1.00 91.62 213 ARG A O 1
ATOM 1697 N N . LEU A 1 214 ? 18.154 -1.390 -33.165 1.00 90.06 214 LEU A N 1
ATOM 1698 C CA . LEU A 1 214 ? 18.412 0.027 -33.427 1.00 90.06 214 LEU A CA 1
ATOM 1699 C C . LEU A 1 214 ? 17.161 0.896 -33.214 1.00 90.06 214 LEU A C 1
ATOM 1701 O O . LEU A 1 214 ? 17.293 2.027 -32.741 1.00 90.06 214 LEU A O 1
ATOM 1705 N N . PHE A 1 215 ? 15.968 0.371 -33.513 1.00 92.56 215 PHE A N 1
ATOM 1706 C CA . PHE A 1 215 ? 14.699 1.060 -33.256 1.00 92.56 215 PHE A CA 1
ATOM 1707 C C . PHE A 1 215 ? 14.356 1.138 -31.764 1.00 92.56 215 PHE A C 1
ATOM 1709 O O . PHE A 1 215 ? 13.771 2.136 -31.346 1.00 92.56 215 PHE A O 1
ATOM 1716 N N . MET A 1 216 ? 14.788 0.161 -30.960 1.00 91.75 216 MET A N 1
ATOM 1717 C CA . MET A 1 216 ? 14.685 0.202 -29.497 1.00 91.75 216 MET A CA 1
ATOM 1718 C C . MET A 1 216 ? 15.723 1.173 -28.913 1.00 91.75 216 MET A C 1
ATOM 1720 O O . MET A 1 216 ? 16.909 0.857 -28.832 1.00 91.75 216 MET A O 1
ATOM 1724 N N . LYS A 1 217 ? 15.340 2.400 -28.556 1.00 88.25 217 LYS A N 1
ATOM 1725 C CA . LYS A 1 217 ? 16.280 3.455 -28.121 1.00 88.25 217 LYS A CA 1
ATOM 1726 C C . LYS A 1 217 ? 16.524 3.473 -26.614 1.00 88.25 217 LYS A C 1
ATOM 1728 O O . LYS A 1 217 ? 17.567 4.002 -26.192 1.00 88.25 217 LYS A O 1
ATOM 1733 N N . LYS A 1 218 ? 15.573 2.967 -25.829 1.00 86.81 218 LYS A N 1
ATOM 1734 C CA . LYS A 1 218 ? 15.561 3.025 -24.361 1.00 86.81 218 LYS A CA 1
ATOM 1735 C C . LYS A 1 218 ? 16.081 1.745 -23.696 1.00 86.81 218 LYS A C 1
ATOM 1737 O O . LYS A 1 218 ? 16.553 1.823 -22.566 1.00 86.81 218 LYS A O 1
ATOM 1742 N N . THR A 1 219 ? 16.065 0.636 -24.423 1.00 87.44 219 THR A N 1
ATOM 1743 C CA . THR A 1 219 ? 16.349 -0.731 -23.988 1.00 87.44 219 THR A CA 1
ATOM 1744 C C . THR A 1 219 ? 17.482 -1.280 -24.847 1.00 87.44 219 THR A C 1
ATOM 1746 O O . THR A 1 219 ? 17.350 -1.381 -26.068 1.00 87.44 219 THR A O 1
ATOM 1749 N N . LYS A 1 220 ? 18.631 -1.581 -24.237 1.00 86.56 220 LYS A N 1
ATOM 1750 C CA . LYS A 1 220 ? 19.831 -2.053 -24.939 1.00 86.56 220 LYS A CA 1
ATOM 1751 C C . LYS A 1 220 ? 20.469 -3.229 -24.208 1.00 86.56 220 LYS A C 1
ATOM 1753 O O . LYS A 1 220 ? 20.392 -3.313 -22.991 1.00 86.56 220 LYS A O 1
ATOM 1758 N N . GLU A 1 221 ? 21.147 -4.090 -24.956 1.00 85.62 221 GLU A N 1
ATOM 1759 C CA . GLU A 1 221 ? 22.006 -5.143 -24.404 1.00 85.62 221 GLU A CA 1
ATOM 1760 C C . GLU A 1 221 ? 23.188 -4.541 -23.634 1.00 85.62 221 GLU A C 1
ATOM 1762 O O . GLU A 1 221 ? 23.675 -3.445 -23.949 1.00 85.62 221 GLU A O 1
ATOM 1767 N N . SER A 1 222 ? 23.659 -5.263 -22.621 1.00 78.00 222 SER A N 1
ATOM 1768 C CA . SER A 1 222 ? 24.767 -4.838 -21.770 1.00 78.00 222 SER A CA 1
ATOM 1769 C C . SER A 1 222 ? 26.061 -4.704 -22.573 1.00 78.00 222 SER A C 1
ATOM 1771 O O . SER A 1 222 ? 26.666 -5.679 -23.001 1.00 78.00 222 SER A O 1
ATOM 1773 N N . ASN A 1 223 ? 26.544 -3.472 -22.721 1.00 76.19 223 ASN A N 1
ATOM 1774 C CA . ASN A 1 223 ? 27.825 -3.149 -23.354 1.00 76.19 223 ASN A CA 1
ATOM 1775 C C . ASN A 1 223 ? 28.567 -2.118 -22.478 1.00 76.19 223 ASN A C 1
ATOM 1777 O O . ASN A 1 223 ? 27.897 -1.261 -21.893 1.00 76.19 223 ASN A O 1
ATOM 1781 N N . PRO A 1 224 ? 29.913 -2.148 -22.364 1.00 71.69 224 PRO A N 1
ATOM 1782 C CA . PRO A 1 224 ? 30.699 -1.098 -21.704 1.00 71.69 224 PRO A CA 1
ATOM 1783 C C . PRO A 1 224 ? 30.229 0.345 -21.960 1.00 71.69 224 PRO A C 1
ATOM 1785 O O . PRO A 1 224 ? 30.173 1.135 -21.021 1.00 71.69 224 PRO A O 1
ATOM 1788 N N . LEU A 1 225 ? 29.810 0.676 -23.188 1.00 70.44 225 LEU A N 1
ATOM 1789 C CA . LEU A 1 225 ? 29.278 2.005 -23.525 1.00 70.44 225 LEU A CA 1
ATOM 1790 C C . LEU A 1 225 ? 27.909 2.288 -22.875 1.00 70.44 225 LEU A C 1
ATOM 1792 O O . LEU A 1 225 ? 27.625 3.405 -22.437 1.00 70.44 225 LEU A O 1
ATOM 1796 N N . TRP A 1 226 ? 27.034 1.283 -22.801 1.00 66.69 226 TRP A N 1
ATOM 1797 C CA . TRP A 1 226 ? 25.659 1.428 -22.304 1.00 66.69 226 TRP A CA 1
ATOM 1798 C C . TRP A 1 226 ? 25.559 1.340 -20.782 1.00 66.69 226 TRP A C 1
ATOM 1800 O O . TRP A 1 226 ? 24.633 1.924 -20.219 1.00 66.69 226 TRP A O 1
ATOM 1810 N N . LYS A 1 227 ? 26.572 0.770 -20.113 1.00 63.53 227 LYS A N 1
ATOM 1811 C CA . LYS A 1 227 ? 26.733 0.818 -18.647 1.00 63.53 227 LYS A CA 1
ATOM 1812 C C . LYS A 1 227 ? 26.783 2.253 -18.105 1.00 63.53 227 LYS A C 1
ATOM 1814 O O . LYS A 1 227 ? 26.293 2.510 -17.008 1.00 63.53 227 LYS A O 1
ATOM 1819 N N . ILE A 1 228 ? 27.333 3.196 -18.877 1.00 68.88 228 ILE A N 1
ATOM 1820 C CA . ILE A 1 228 ? 27.412 4.620 -18.501 1.00 68.88 228 ILE A CA 1
ATOM 1821 C C . ILE A 1 228 ? 26.039 5.293 -18.631 1.00 68.88 228 ILE A C 1
ATOM 1823 O O . ILE A 1 228 ? 25.635 6.068 -17.768 1.00 68.88 228 ILE A O 1
ATOM 1827 N N . THR A 1 229 ? 25.290 4.967 -19.688 1.00 69.38 229 THR A N 1
ATOM 1828 C CA . THR A 1 229 ? 23.967 5.562 -19.958 1.00 69.38 229 THR A CA 1
ATOM 1829 C C . THR A 1 229 ? 22.809 4.834 -19.270 1.00 69.38 229 THR A C 1
ATOM 1831 O O . THR A 1 229 ? 21.670 5.289 -19.373 1.00 69.38 229 THR A O 1
ATOM 1834 N N . LYS A 1 230 ? 23.081 3.731 -18.553 1.00 74.94 230 LYS A N 1
ATOM 1835 C CA . LYS A 1 230 ? 22.101 2.892 -17.836 1.00 74.94 230 LYS A CA 1
ATOM 1836 C C . LYS A 1 230 ? 20.948 2.395 -18.724 1.00 74.94 230 LYS A C 1
ATOM 1838 O O . LYS A 1 230 ? 19.840 2.165 -18.241 1.00 74.94 230 LYS A O 1
ATOM 1843 N N . LYS A 1 231 ? 21.190 2.268 -20.033 1.00 76.69 231 LYS A N 1
ATOM 1844 C CA . LYS A 1 231 ? 20.222 1.724 -21.008 1.00 76.69 231 LYS A CA 1
ATOM 1845 C C . LYS A 1 231 ? 20.192 0.196 -21.022 1.00 76.69 231 LYS A C 1
ATOM 1847 O O . LYS A 1 231 ? 19.316 -0.394 -21.640 1.00 76.69 231 LYS A O 1
ATOM 1852 N N . ASP A 1 232 ? 21.161 -0.409 -20.345 1.00 80.56 232 ASP A N 1
ATOM 1853 C CA . ASP A 1 232 ? 21.288 -1.838 -20.085 1.00 80.56 232 ASP A CA 1
ATOM 1854 C C . ASP A 1 232 ? 20.420 -2.314 -18.913 1.00 80.56 232 ASP A C 1
ATOM 1856 O O . ASP A 1 232 ? 20.363 -3.506 -18.634 1.00 80.56 232 ASP A O 1
ATOM 1860 N N . VAL A 1 233 ? 19.753 -1.400 -18.207 1.00 84.44 233 VAL A N 1
ATOM 1861 C CA . VAL A 1 233 ? 18.900 -1.713 -17.060 1.00 84.44 233 VAL A CA 1
ATOM 1862 C C . VAL A 1 233 ? 17.491 -2.049 -17.534 1.00 84.44 233 VAL A C 1
ATOM 1864 O O . VAL A 1 233 ? 16.860 -1.249 -18.227 1.00 84.44 233 VAL A O 1
ATOM 1867 N N . TYR A 1 234 ? 16.986 -3.213 -17.123 1.00 85.94 234 TYR A N 1
ATOM 1868 C CA . TYR A 1 234 ? 15.636 -3.634 -17.477 1.00 85.94 234 TYR A CA 1
ATOM 1869 C C . TYR A 1 234 ? 14.596 -2.737 -16.799 1.00 85.94 234 TYR A C 1
ATOM 1871 O O . TYR A 1 234 ? 14.576 -2.619 -15.577 1.00 85.94 234 TYR A O 1
ATOM 1879 N N . ASN A 1 235 ? 13.716 -2.132 -17.593 1.00 87.19 235 ASN A N 1
ATOM 1880 C CA . ASN A 1 235 ? 12.556 -1.388 -17.116 1.00 87.19 235 ASN A CA 1
ATOM 1881 C C . ASN A 1 235 ? 11.366 -1.716 -18.042 1.00 87.19 235 ASN A C 1
ATOM 1883 O O . ASN A 1 235 ? 11.484 -1.523 -19.257 1.00 87.19 235 ASN A O 1
ATOM 1887 N N . PRO A 1 236 ? 10.236 -2.200 -17.496 1.00 84.50 236 PRO A N 1
ATOM 1888 C CA . PRO A 1 236 ? 9.094 -2.639 -18.295 1.00 84.50 236 PRO A CA 1
ATOM 1889 C C . PRO A 1 236 ? 8.437 -1.498 -19.088 1.00 84.50 236 PRO A C 1
ATOM 1891 O O . PRO A 1 236 ? 8.112 -1.688 -20.258 1.00 84.50 236 PRO A O 1
ATOM 1894 N N . ALA A 1 237 ? 8.315 -0.297 -18.515 1.00 87.44 237 ALA A N 1
ATOM 1895 C CA . ALA A 1 237 ? 7.765 0.865 -19.215 1.00 87.44 237 ALA A CA 1
ATOM 1896 C C . ALA A 1 237 ? 8.637 1.268 -20.418 1.00 87.44 237 ALA A C 1
ATOM 1898 O O . ALA A 1 237 ? 8.132 1.474 -21.521 1.00 87.44 237 ALA A O 1
ATOM 1899 N N . LYS A 1 238 ? 9.967 1.289 -20.247 1.00 89.75 238 LYS A N 1
ATOM 1900 C CA . LYS A 1 238 ? 10.910 1.570 -21.346 1.00 89.75 238 LYS A CA 1
ATOM 1901 C C . LYS A 1 238 ? 10.862 0.511 -22.443 1.00 89.75 238 LYS A C 1
ATOM 1903 O O . LYS A 1 238 ? 10.951 0.865 -23.619 1.00 89.75 238 LYS A O 1
ATOM 1908 N N . LEU A 1 239 ? 10.728 -0.763 -22.067 1.00 90.44 239 LEU A N 1
ATOM 1909 C CA . LEU A 1 239 ? 10.564 -1.853 -23.022 1.00 90.44 239 LEU A CA 1
ATOM 1910 C C . LEU A 1 239 ? 9.291 -1.651 -23.846 1.00 90.44 239 LEU A C 1
ATOM 1912 O O . LEU A 1 239 ? 9.363 -1.689 -25.070 1.00 90.44 239 LEU A O 1
ATOM 1916 N N . GLN A 1 240 ? 8.160 -1.360 -23.200 1.00 91.12 240 GLN A N 1
ATOM 1917 C CA . GLN A 1 240 ? 6.887 -1.145 -23.889 1.00 91.12 240 GLN A CA 1
ATOM 1918 C C . GLN A 1 240 ? 6.965 -0.005 -24.915 1.00 91.12 240 GLN A C 1
ATOM 1920 O O . GLN A 1 240 ? 6.503 -0.147 -26.047 1.00 91.12 240 GLN A O 1
ATOM 1925 N N . GLU A 1 241 ? 7.606 1.107 -24.555 1.00 92.44 241 GLU A N 1
ATOM 1926 C CA . GLU A 1 241 ? 7.834 2.221 -25.482 1.00 92.44 241 GLU A CA 1
ATOM 1927 C C . GLU A 1 241 ? 8.706 1.836 -26.688 1.00 92.44 241 GLU A C 1
ATOM 1929 O O . GLU A 1 241 ? 8.478 2.280 -27.821 1.00 92.44 241 GLU A O 1
ATOM 1934 N N . ASP A 1 242 ? 9.718 1.003 -26.465 1.00 93.75 242 ASP A N 1
ATOM 1935 C CA . ASP A 1 242 ? 10.575 0.512 -27.537 1.00 93.75 242 ASP A CA 1
ATOM 1936 C C . ASP A 1 242 ? 9.859 -0.510 -28.434 1.00 93.75 242 ASP A C 1
ATOM 1938 O O . ASP A 1 242 ? 10.081 -0.500 -29.647 1.00 93.75 242 ASP A O 1
ATOM 1942 N N . LEU A 1 243 ? 8.956 -1.336 -27.892 1.00 93.00 243 LEU A N 1
ATOM 1943 C CA . LEU A 1 243 ? 8.100 -2.221 -28.691 1.00 93.00 243 LEU A CA 1
ATOM 1944 C C . LEU A 1 243 ? 7.164 -1.412 -29.601 1.00 93.00 243 LEU A C 1
ATOM 1946 O O . LEU A 1 243 ? 7.058 -1.700 -30.795 1.00 93.00 243 LEU A O 1
ATOM 1950 N N . GLU A 1 244 ? 6.555 -0.337 -29.095 1.00 93.19 244 GLU A N 1
ATOM 1951 C CA . GLU A 1 244 ? 5.767 0.579 -29.931 1.00 93.19 244 GLU A CA 1
ATOM 1952 C C . GLU A 1 244 ? 6.627 1.261 -31.008 1.00 93.19 244 GLU A C 1
ATOM 1954 O O . GLU A 1 244 ? 6.195 1.411 -32.155 1.00 93.19 244 GLU A O 1
ATOM 1959 N N . SER A 1 245 ? 7.883 1.593 -30.695 1.00 93.56 245 SER A N 1
ATOM 1960 C CA . SER A 1 245 ? 8.838 2.127 -31.677 1.00 93.56 245 SER A CA 1
ATOM 1961 C C . SER A 1 245 ? 9.160 1.114 -32.785 1.00 93.56 245 SER A C 1
ATOM 1963 O O . SER A 1 245 ? 9.213 1.477 -33.965 1.00 93.56 245 SER A O 1
ATOM 1965 N N . VAL A 1 246 ? 9.317 -0.166 -32.437 1.00 93.25 246 VAL A N 1
ATOM 1966 C CA . VAL A 1 246 ? 9.487 -1.260 -33.406 1.00 93.25 246 VAL A CA 1
ATOM 1967 C C . VAL A 1 246 ? 8.242 -1.399 -34.286 1.00 93.25 246 VAL A C 1
ATOM 1969 O O . VAL A 1 246 ? 8.353 -1.428 -35.514 1.00 93.25 246 VAL A O 1
ATOM 1972 N N . LYS A 1 247 ? 7.045 -1.402 -33.695 1.00 93.69 247 LYS A N 1
ATOM 1973 C CA . LYS A 1 247 ? 5.769 -1.468 -34.425 1.00 93.69 247 LYS A CA 1
ATOM 1974 C C . LYS A 1 247 ? 5.610 -0.300 -35.400 1.00 93.69 247 LYS A C 1
ATOM 1976 O O . LYS A 1 247 ? 5.209 -0.492 -36.551 1.00 93.69 247 LYS A O 1
ATOM 1981 N N . ALA A 1 248 ? 5.968 0.908 -34.967 1.00 92.81 248 ALA A N 1
ATOM 1982 C CA . ALA A 1 248 ? 5.956 2.105 -35.799 1.00 92.81 248 ALA A CA 1
ATOM 1983 C C . ALA A 1 248 ? 6.926 1.998 -36.988 1.00 92.81 248 ALA A C 1
ATOM 1985 O O . ALA A 1 248 ? 6.582 2.424 -38.094 1.00 92.81 248 ALA A O 1
ATOM 1986 N N . ALA A 1 249 ? 8.101 1.387 -36.802 1.00 92.94 249 ALA A N 1
ATOM 1987 C CA . ALA A 1 249 ? 9.058 1.170 -37.885 1.00 92.94 249 ALA A CA 1
ATOM 1988 C C . ALA A 1 249 ? 8.480 0.281 -38.998 1.00 92.94 249 ALA A C 1
ATOM 1990 O O . ALA A 1 249 ? 8.575 0.639 -40.172 1.00 92.94 249 ALA A O 1
ATOM 1991 N N . TYR A 1 250 ? 7.804 -0.817 -38.645 1.00 93.69 250 TYR A N 1
ATOM 1992 C CA . TYR A 1 250 ? 7.123 -1.670 -39.626 1.00 93.69 250 TYR A CA 1
ATOM 1993 C C . TYR A 1 250 ? 5.959 -0.955 -40.326 1.00 93.69 250 TYR A C 1
ATOM 1995 O O . TYR A 1 250 ? 5.819 -1.040 -41.548 1.00 93.69 250 TYR A O 1
ATOM 2003 N N . ARG A 1 251 ? 5.150 -0.192 -39.580 1.00 93.19 251 ARG A N 1
ATOM 2004 C CA . ARG A 1 251 ? 4.056 0.607 -40.159 1.00 93.19 251 ARG A CA 1
ATOM 2005 C C . ARG A 1 251 ? 4.560 1.618 -41.184 1.00 93.19 251 ARG A C 1
ATOM 2007 O O . ARG A 1 251 ? 3.930 1.795 -42.224 1.00 93.19 251 ARG A O 1
ATOM 2014 N N . LYS A 1 252 ? 5.718 2.235 -40.930 1.00 93.06 252 LYS A N 1
ATOM 2015 C CA . LYS A 1 252 ? 6.335 3.221 -41.830 1.00 93.06 252 LYS A CA 1
ATOM 2016 C C . LYS A 1 252 ? 6.691 2.645 -43.204 1.00 93.06 252 LYS A C 1
ATOM 2018 O O . LYS A 1 252 ? 6.683 3.386 -44.180 1.00 93.06 252 LYS A O 1
ATOM 2023 N N . VAL A 1 253 ? 6.982 1.348 -43.291 1.00 91.88 253 VAL A N 1
ATOM 2024 C CA . VAL A 1 253 ? 7.294 0.665 -44.559 1.00 91.88 253 VAL A CA 1
ATOM 2025 C C . VAL A 1 253 ? 6.106 -0.118 -45.133 1.00 91.88 253 VAL A C 1
ATOM 2027 O O . VAL A 1 253 ? 6.283 -0.902 -46.058 1.00 91.88 253 VAL A O 1
ATOM 2030 N N . GLY A 1 254 ? 4.888 0.122 -44.627 1.00 92.25 254 GLY A N 1
ATOM 2031 C CA . GLY A 1 254 ? 3.636 -0.340 -45.238 1.00 92.25 254 GLY A CA 1
ATOM 2032 C C . GLY A 1 254 ? 2.932 -1.505 -44.536 1.00 92.25 254 GLY A C 1
ATOM 2033 O O . GLY A 1 254 ? 1.834 -1.878 -44.950 1.00 92.25 254 GLY A O 1
ATOM 2034 N N . TYR A 1 255 ? 3.489 -2.057 -43.453 1.00 91.81 255 TYR A N 1
ATOM 2035 C CA . TYR A 1 255 ? 2.872 -3.178 -42.734 1.00 91.81 255 TYR A CA 1
ATOM 2036 C C . TYR A 1 255 ? 1.837 -2.665 -41.726 1.00 91.81 255 TYR A C 1
ATOM 2038 O O . TYR A 1 255 ? 2.177 -2.141 -40.666 1.00 91.81 255 TYR A O 1
ATOM 2046 N N . LYS A 1 256 ? 0.550 -2.803 -42.062 1.00 86.44 256 LYS A N 1
ATOM 2047 C CA . LYS A 1 256 ? -0.563 -2.302 -41.234 1.00 86.44 256 LYS A CA 1
ATOM 2048 C C . LYS A 1 256 ? -0.914 -3.233 -40.066 1.00 86.44 256 LYS A C 1
ATOM 2050 O O . LYS A 1 256 ? -1.142 -2.752 -38.957 1.00 86.44 256 LYS A O 1
ATOM 2055 N N . ASN A 1 257 ? -0.880 -4.546 -40.297 1.00 87.88 257 ASN A N 1
ATOM 2056 C CA . ASN A 1 257 ? -1.275 -5.579 -39.331 1.00 87.88 257 ASN A CA 1
ATOM 2057 C C . ASN A 1 257 ? -0.055 -6.161 -38.602 1.00 87.88 257 ASN A C 1
ATOM 2059 O O . ASN A 1 257 ? 0.197 -7.360 -38.649 1.00 87.88 257 ASN A O 1
ATOM 2063 N N . VAL A 1 258 ? 0.745 -5.292 -37.984 1.00 89.25 258 VAL A N 1
ATOM 2064 C CA . VAL A 1 258 ? 1.919 -5.713 -37.207 1.00 89.25 258 VAL A CA 1
ATOM 2065 C C . VAL A 1 258 ? 1.486 -5.966 -35.775 1.00 89.25 258 VAL A C 1
ATOM 2067 O O . VAL A 1 258 ? 1.026 -5.043 -35.092 1.00 89.25 258 VAL A O 1
ATOM 2070 N N . THR A 1 259 ? 1.693 -7.195 -35.324 1.00 88.88 259 THR A N 1
ATOM 2071 C CA . THR A 1 259 ? 1.492 -7.608 -33.938 1.00 88.88 259 THR A CA 1
ATOM 2072 C C . THR A 1 259 ? 2.840 -8.004 -33.362 1.00 88.88 259 THR A C 1
ATOM 2074 O O . THR A 1 259 ? 3.613 -8.706 -34.007 1.00 88.88 259 THR A O 1
ATOM 2077 N N . ILE A 1 260 ? 3.125 -7.520 -32.160 1.00 88.56 260 ILE A N 1
ATOM 2078 C CA . ILE A 1 260 ? 4.291 -7.919 -31.378 1.00 88.56 260 ILE A CA 1
ATOM 2079 C C . ILE A 1 260 ? 3.750 -8.826 -30.275 1.00 88.56 260 ILE A C 1
ATOM 2081 O O . ILE A 1 260 ? 2.793 -8.442 -29.603 1.00 88.56 260 ILE A O 1
ATOM 2085 N N . GLY A 1 261 ? 4.299 -10.035 -30.158 1.00 86.19 261 GLY A N 1
ATOM 2086 C CA . GLY A 1 261 ? 3.937 -10.966 -29.089 1.00 86.19 261 GLY A CA 1
ATOM 2087 C C . GLY A 1 261 ? 4.410 -10.472 -27.722 1.00 86.19 261 GLY A C 1
ATOM 2088 O O . GLY A 1 261 ? 5.232 -9.558 -27.632 1.00 86.19 261 GLY A O 1
ATOM 2089 N N . GLU A 1 262 ? 3.902 -11.082 -26.655 1.00 87.44 262 GLU A N 1
ATOM 2090 C CA . GLU A 1 262 ? 4.407 -10.786 -25.315 1.00 87.44 262 GLU A CA 1
ATOM 2091 C C . GLU A 1 262 ? 5.875 -11.227 -25.200 1.00 87.44 262 GLU A C 1
ATOM 2093 O O . GLU A 1 262 ? 6.208 -12.358 -25.567 1.00 87.44 262 GLU A O 1
ATOM 2098 N N . PRO A 1 263 ? 6.780 -10.350 -24.735 1.00 87.38 263 PRO A N 1
ATOM 2099 C CA . PRO A 1 263 ? 8.188 -10.691 -24.617 1.00 87.38 263 PRO A CA 1
ATOM 2100 C C . PRO A 1 263 ? 8.391 -11.740 -23.518 1.00 87.38 263 PRO A C 1
ATOM 2102 O O . PRO A 1 263 ? 8.007 -11.534 -22.366 1.00 87.38 263 PRO A O 1
ATOM 2105 N N . VAL A 1 264 ? 9.059 -12.843 -23.857 1.00 88.88 264 VAL A N 1
ATOM 2106 C CA . VAL A 1 264 ? 9.509 -13.836 -22.874 1.00 88.88 264 VAL A CA 1
ATOM 2107 C C . VAL A 1 264 ? 10.770 -13.312 -22.196 1.00 88.88 264 VAL A C 1
ATOM 2109 O O . VAL A 1 264 ? 11.734 -12.941 -22.865 1.00 88.88 264 VAL A O 1
ATOM 2112 N N . ILE A 1 265 ? 10.767 -13.258 -20.862 1.00 86.31 265 ILE A N 1
ATOM 2113 C CA . ILE A 1 265 ? 11.894 -12.722 -20.095 1.00 86.31 265 ILE A CA 1
ATOM 2114 C C . ILE A 1 265 ? 12.535 -13.833 -19.279 1.00 86.31 265 ILE A C 1
ATOM 2116 O O . ILE A 1 265 ? 12.005 -14.253 -18.252 1.00 86.31 265 ILE A O 1
ATOM 2120 N N . GLU A 1 266 ? 13.712 -14.257 -19.724 1.00 85.75 266 GLU A N 1
ATOM 2121 C CA . GLU A 1 266 ? 14.541 -15.225 -19.017 1.00 85.75 266 GLU A CA 1
ATOM 2122 C C . GLU A 1 266 ? 15.518 -14.511 -18.082 1.00 85.75 266 GLU A C 1
ATOM 2124 O O . GLU A 1 266 ? 16.287 -13.636 -18.487 1.00 85.75 266 GLU A O 1
ATOM 2129 N N . VAL A 1 267 ? 15.505 -14.895 -16.808 1.00 81.75 267 VAL A N 1
ATOM 2130 C CA . VAL A 1 267 ? 16.395 -14.328 -15.792 1.00 81.75 267 VAL A CA 1
ATOM 2131 C C . VAL A 1 267 ? 17.476 -15.356 -15.492 1.00 81.75 267 VAL A C 1
ATOM 2133 O O . VAL A 1 267 ? 17.219 -16.357 -14.831 1.00 81.75 267 VAL A O 1
ATOM 2136 N N . ARG A 1 268 ? 18.698 -15.099 -15.973 1.00 75.19 268 ARG A N 1
ATOM 2137 C CA . ARG A 1 268 ? 19.834 -16.030 -15.844 1.00 75.19 268 ARG A CA 1
ATOM 2138 C C . ARG A 1 268 ? 20.396 -16.159 -14.423 1.00 75.19 268 ARG A C 1
ATOM 2140 O O . ARG A 1 268 ? 21.124 -17.105 -14.161 1.00 75.19 268 ARG A O 1
ATOM 2147 N N . ALA A 1 269 ? 20.061 -15.252 -13.504 1.00 62.94 269 ALA A N 1
ATOM 2148 C CA . ALA A 1 269 ? 20.475 -15.357 -12.107 1.00 62.94 269 ALA A CA 1
ATOM 2149 C C . ALA A 1 269 ? 19.398 -14.823 -11.152 1.00 62.94 269 ALA A C 1
ATOM 2151 O O . ALA A 1 269 ? 19.093 -13.628 -11.135 1.00 62.94 269 ALA A O 1
ATOM 2152 N N . ARG A 1 270 ? 18.864 -15.716 -10.315 1.00 52.59 270 ARG A N 1
ATOM 2153 C CA . ARG A 1 270 ? 18.135 -15.388 -9.085 1.00 52.59 270 ARG A CA 1
ATOM 2154 C C . ARG A 1 270 ? 19.108 -15.657 -7.937 1.00 52.59 270 ARG A C 1
ATOM 2156 O O . ARG A 1 270 ? 19.388 -16.818 -7.712 1.00 52.59 270 ARG A O 1
ATOM 2163 N N . ARG A 1 271 ? 19.607 -14.604 -7.265 1.00 49.12 271 ARG A N 1
ATOM 2164 C CA . ARG A 1 271 ? 20.619 -14.635 -6.174 1.00 49.12 271 ARG A CA 1
ATOM 2165 C C . ARG A 1 271 ? 21.876 -15.478 -6.494 1.00 49.12 271 ARG A C 1
ATOM 2167 O O . ARG A 1 271 ? 21.778 -16.693 -6.447 1.00 49.12 271 ARG A O 1
ATOM 2174 N N . PRO A 1 272 ? 23.077 -14.894 -6.676 1.00 45.19 272 PRO A N 1
ATOM 2175 C CA . PRO A 1 272 ? 24.260 -15.646 -6.283 1.00 45.19 272 PRO A CA 1
ATOM 2176 C C . PRO A 1 272 ? 24.143 -15.844 -4.769 1.00 45.19 272 PRO A C 1
ATOM 2178 O O . PRO A 1 272 ? 24.120 -14.873 -4.005 1.00 45.19 272 PRO A O 1
ATOM 2181 N N . THR A 1 273 ? 23.934 -17.081 -4.340 1.00 51.88 273 THR A N 1
ATOM 2182 C CA . THR A 1 273 ? 24.133 -17.420 -2.932 1.00 51.88 273 THR A CA 1
ATOM 2183 C C . THR A 1 273 ? 25.635 -17.401 -2.661 1.00 51.88 273 THR A C 1
ATOM 2185 O O . THR A 1 273 ? 26.433 -17.503 -3.589 1.00 51.88 273 THR A O 1
ATOM 2188 N N . ALA A 1 274 ? 26.048 -17.210 -1.407 1.00 50.28 274 ALA A N 1
ATOM 2189 C CA . ALA A 1 274 ? 27.471 -17.145 -1.055 1.00 50.28 274 ALA A CA 1
ATOM 2190 C C . ALA A 1 274 ? 28.277 -18.397 -1.489 1.00 50.28 274 ALA A C 1
ATOM 2192 O O . ALA A 1 274 ? 29.501 -18.325 -1.576 1.00 50.28 274 ALA A O 1
ATOM 2193 N N . ASP A 1 275 ? 27.597 -19.501 -1.818 1.00 45.47 275 ASP A N 1
ATOM 2194 C CA . ASP A 1 275 ? 28.182 -20.740 -2.343 1.00 45.47 275 ASP A CA 1
ATOM 2195 C C . ASP A 1 275 ? 28.550 -20.698 -3.838 1.00 45.47 275 ASP A C 1
ATOM 2197 O O . ASP A 1 275 ? 29.348 -21.516 -4.283 1.00 45.47 275 ASP A O 1
ATOM 2201 N N . ASP A 1 276 ? 28.059 -19.734 -4.624 1.00 43.84 276 ASP A N 1
ATOM 2202 C CA . ASP A 1 276 ? 28.312 -19.678 -6.079 1.00 43.84 276 ASP A CA 1
ATOM 2203 C C . ASP A 1 276 ? 29.683 -19.065 -6.446 1.00 43.84 276 ASP A C 1
ATOM 2205 O O . ASP A 1 276 ? 29.960 -18.769 -7.610 1.00 43.84 276 ASP A O 1
ATOM 2209 N N . SER A 1 277 ? 30.544 -18.840 -5.450 1.00 39.91 277 SER A N 1
ATOM 2210 C CA . SER A 1 277 ? 31.892 -18.273 -5.607 1.00 39.91 277 SER A CA 1
ATOM 2211 C C . SER A 1 277 ? 33.036 -19.255 -5.305 1.00 39.91 277 SER A C 1
ATOM 2213 O O . SER A 1 277 ? 34.155 -18.809 -5.045 1.00 39.91 277 SER A O 1
ATOM 2215 N N . ALA A 1 278 ? 32.771 -20.566 -5.357 1.00 35.91 278 ALA A N 1
ATOM 2216 C CA . ALA A 1 278 ? 33.781 -21.624 -5.231 1.00 35.91 278 ALA A CA 1
ATOM 2217 C C . ALA A 1 278 ? 34.258 -22.160 -6.592 1.00 35.91 278 ALA A C 1
ATOM 2219 O O . ALA A 1 278 ? 33.402 -22.429 -7.465 1.00 35.91 278 ALA A O 1
#